Protein AF-A0A1J4JP01-F1 (afdb_monomer)

Sequence (316 aa):
MKDLITPSVDASAVSVSKSSAVVSRAKSNIYLGTYSWTDHIFPLVDYLFQTTSNPPIPSFLVVLMSIFVYIQIALTSIWPAQDFWLYLLFSDNTQMISAFKYIMNIFWFLPVTELDIDLTPMFVGLFLVFLFTIASIVFEIGYYQLNHRFAKWSMYIVRFLCHYVTQVMVHPYAAFTGNSLYLLINFSTGQFWGFFIMGCIMTLGNILIFAATSLFCANSTIFDINLTSTFNPKPLILTLTINAACIIANYIFKMFPLWTILVLQVLHAVFCCFSFIKILLFIDFHTVFGNAIYIYISFFLISSNGCYFDYYLLRR

Mean predicted aligned error: 8.05 Å

Secondary structure (DSSP, 8-state):
----------HHHHHHHHHHHHHHHHHHHHHTT-SSHHHHHHHHHHHHHHHHHTTBSPHHHHHHHHHHHHHHHHHHTT-TTSHHHHHHHTSS-HHHHHHHHHHHHHHS-----TT----HHHHHHHHHHHHHHHHHHHHHHHHHHHHSS--HHHHHHHHIIIIIIHHHHHHHHHHHHHHHHHHHHHH--HHHHHHHHHHHHHHHHHHHHHHHHHHHHHTSSS---STT-BS--HHHHHHHHHHHHHHHHHHHHTTS-THHHHHHHHHHHHHHHHHHHHHHHH--BSSHHHHHHHHHHHHHHHHHHHHHHHHHHHT-

Nearest PDB structures (foldseek):
  3zx6-assembly1_B  TM=1.714E-01  e=9.914E+00  Archaeoglobus fulgidus DSM 4304

Organism: NCBI:txid1144522

Structure (mmCIF, N/CA/C/O backbone):
data_AF-A0A1J4JP01-F1
#
_entry.id   AF-A0A1J4JP01-F1
#
loop_
_atom_site.group_PDB
_atom_site.id
_atom_site.type_symbol
_atom_site.label_atom_id
_atom_site.label_alt_id
_atom_site.label_comp_id
_atom_site.label_asym_id
_atom_site.label_entity_id
_atom_site.label_seq_id
_atom_site.pdbx_PDB_ins_code
_atom_site.Cartn_x
_atom_site.Cartn_y
_atom_site.Cartn_z
_atom_site.occupancy
_atom_site.B_iso_or_equiv
_atom_site.auth_seq_id
_atom_site.auth_comp_id
_atom_site.auth_asym_id
_atom_site.auth_atom_id
_atom_site.pdbx_PDB_model_num
ATOM 1 N N . MET A 1 1 ? 20.409 -53.599 60.917 1.00 43.09 1 MET A N 1
ATOM 2 C CA . MET A 1 1 ? 20.105 -53.042 59.585 1.00 43.09 1 MET A CA 1
ATOM 3 C C . MET A 1 1 ? 18.634 -52.683 59.571 1.00 43.09 1 MET A C 1
ATOM 5 O O . MET A 1 1 ? 17.807 -53.577 59.659 1.00 43.09 1 MET A O 1
ATOM 9 N N . LYS A 1 2 ? 18.323 -51.387 59.649 1.00 42.53 2 LYS A N 1
ATOM 10 C CA . LYS A 1 2 ? 16.964 -50.855 59.504 1.00 42.53 2 LYS A CA 1
ATOM 11 C C . LYS A 1 2 ? 16.849 -50.431 58.048 1.00 42.53 2 LYS A C 1
ATOM 13 O O . LYS A 1 2 ? 17.440 -49.418 57.682 1.00 42.53 2 LYS A O 1
ATOM 18 N N . ASP A 1 3 ? 16.152 -51.222 57.249 1.00 42.28 3 ASP A N 1
ATOM 19 C CA . ASP A 1 3 ? 15.887 -50.869 55.863 1.00 42.28 3 ASP A CA 1
ATOM 20 C C . ASP A 1 3 ? 14.848 -49.749 55.831 1.00 42.28 3 ASP A C 1
ATOM 22 O O . ASP A 1 3 ? 13.723 -49.869 56.323 1.00 42.28 3 ASP A O 1
ATOM 26 N N . LEU A 1 4 ? 15.302 -48.607 55.324 1.00 47.28 4 LEU A N 1
ATOM 27 C CA . LEU A 1 4 ? 14.527 -47.400 55.119 1.00 47.28 4 LEU A CA 1
ATOM 28 C C . LEU A 1 4 ? 13.618 -47.648 53.907 1.00 47.28 4 LEU A C 1
ATOM 30 O O . LEU A 1 4 ? 14.055 -47.548 52.763 1.00 47.28 4 LEU A O 1
ATOM 34 N N . ILE A 1 5 ? 12.362 -48.016 54.153 1.00 51.09 5 ILE A N 1
ATOM 35 C CA . ILE A 1 5 ? 11.341 -48.112 53.106 1.00 51.09 5 ILE A CA 1
ATOM 36 C C . ILE A 1 5 ? 11.010 -46.681 52.675 1.00 51.09 5 ILE A C 1
ATOM 38 O O . ILE A 1 5 ? 10.273 -45.968 53.356 1.00 51.09 5 ILE A O 1
ATOM 42 N N . THR A 1 6 ? 11.593 -46.233 51.566 1.00 55.69 6 THR A N 1
ATOM 43 C CA . THR A 1 6 ? 11.142 -45.019 50.890 1.00 55.69 6 THR A CA 1
ATOM 44 C C . THR A 1 6 ? 9.826 -45.334 50.176 1.00 55.69 6 THR A C 1
ATOM 46 O O . THR A 1 6 ? 9.759 -46.302 49.416 1.00 55.69 6 THR A O 1
ATOM 49 N N . PRO A 1 7 ? 8.748 -44.566 50.412 1.00 53.22 7 PRO A N 1
ATOM 50 C CA . PRO A 1 7 ? 7.511 -44.757 49.674 1.00 53.22 7 PRO A CA 1
ATOM 51 C C . PRO A 1 7 ? 7.775 -44.457 48.197 1.00 53.22 7 PRO A C 1
ATOM 53 O O . PRO A 1 7 ? 8.262 -43.378 47.848 1.00 53.22 7 PRO A O 1
ATOM 56 N N . SER A 1 8 ? 7.474 -45.425 47.331 1.00 55.69 8 SER A N 1
ATOM 57 C CA . SER A 1 8 ? 7.492 -45.245 45.885 1.00 55.69 8 SER A CA 1
ATOM 58 C C . SER A 1 8 ? 6.435 -44.207 45.523 1.00 55.69 8 SER A C 1
ATOM 60 O O . SER A 1 8 ? 5.240 -44.492 45.516 1.00 55.69 8 SER A O 1
ATOM 62 N N . VAL A 1 9 ? 6.876 -42.975 45.279 1.00 55.50 9 VAL A N 1
ATOM 63 C CA . VAL A 1 9 ? 6.015 -41.916 44.761 1.00 55.50 9 VAL A CA 1
ATOM 64 C C . VAL A 1 9 ? 5.580 -42.336 43.363 1.00 55.50 9 VAL A C 1
ATOM 66 O O . VAL A 1 9 ? 6.393 -42.376 42.439 1.00 55.50 9 VAL A O 1
ATOM 69 N N . ASP A 1 10 ? 4.299 -42.666 43.225 1.00 52.84 10 ASP A N 1
ATOM 70 C CA . ASP A 1 10 ? 3.676 -43.005 41.954 1.00 52.84 10 ASP A CA 1
ATOM 71 C C . ASP A 1 10 ? 3.906 -41.877 40.939 1.00 52.84 10 ASP A C 1
ATOM 73 O O . ASP A 1 10 ? 3.351 -40.777 41.037 1.00 52.84 10 ASP A O 1
ATOM 77 N N . ALA A 1 11 ? 4.729 -42.153 39.926 1.00 53.50 11 ALA A N 1
ATOM 78 C CA . ALA A 1 11 ? 5.026 -41.220 38.841 1.00 53.50 11 ALA A CA 1
ATOM 79 C C . ALA A 1 11 ? 3.752 -40.757 38.097 1.00 53.50 11 ALA A C 1
ATOM 81 O O . ALA A 1 11 ? 3.719 -39.668 37.518 1.00 53.50 11 ALA A O 1
ATOM 82 N N . SER A 1 12 ? 2.674 -41.546 38.165 1.00 53.75 12 SER A N 1
ATOM 83 C CA . SER A 1 12 ? 1.351 -41.224 37.629 1.00 53.75 12 SER A CA 1
ATOM 84 C C . SER A 1 12 ? 0.666 -40.079 38.390 1.00 53.75 12 SER A C 1
ATOM 86 O O . SER A 1 12 ? 0.156 -39.162 37.742 1.00 53.75 12 SER A O 1
ATOM 88 N N . ALA A 1 13 ? 0.740 -40.037 39.726 1.00 51.31 13 ALA A N 1
ATOM 89 C CA . ALA A 1 13 ? 0.170 -38.958 40.545 1.00 51.31 13 ALA A CA 1
ATOM 90 C C . ALA A 1 13 ? 0.874 -37.606 40.307 1.00 51.31 13 ALA A C 1
ATOM 92 O O . ALA A 1 13 ? 0.239 -36.548 40.300 1.00 51.31 13 ALA A O 1
ATOM 93 N N . VAL A 1 14 ? 2.180 -37.636 40.019 1.00 50.50 14 VAL A N 1
ATOM 94 C CA . VAL A 1 14 ? 2.969 -36.445 39.653 1.00 50.50 14 VAL A CA 1
ATOM 95 C C . VAL A 1 14 ? 2.656 -35.957 38.227 1.00 50.50 14 VAL A C 1
ATOM 97 O O . VAL A 1 14 ? 2.747 -34.761 37.950 1.00 50.50 14 VAL A O 1
ATOM 100 N N . SER A 1 15 ? 2.245 -36.842 37.312 1.00 47.78 15 SER A N 1
ATOM 101 C CA . SER A 1 15 ? 1.845 -36.451 35.949 1.00 47.78 15 SER A CA 1
ATOM 102 C C . SER A 1 15 ? 0.460 -35.786 35.899 1.00 47.78 15 SER A C 1
ATOM 104 O O . SER A 1 15 ? 0.267 -34.808 35.174 1.00 47.78 15 SER A O 1
ATOM 106 N N . VAL A 1 16 ? -0.480 -36.250 36.732 1.00 51.69 16 VAL A N 1
ATOM 107 C CA . VAL A 1 16 ? -1.853 -35.721 36.815 1.00 51.69 16 VAL A CA 1
ATOM 108 C C . VAL A 1 16 ? -1.887 -34.349 37.501 1.00 51.69 16 VAL A C 1
ATOM 110 O O . VAL A 1 16 ? -2.660 -33.475 37.103 1.00 51.69 16 VAL A O 1
ATOM 113 N N . SER A 1 17 ? -1.012 -34.095 38.481 1.00 51.00 17 SER A N 1
ATOM 114 C CA . SER A 1 17 ? -0.900 -32.769 39.112 1.00 51.00 17 SER A CA 1
ATOM 115 C C . SER A 1 17 ? -0.294 -31.721 38.170 1.00 51.00 17 SER A C 1
ATOM 117 O O . SER A 1 17 ? -0.734 -30.572 38.152 1.00 51.00 17 SER A O 1
ATOM 119 N N . LYS A 1 18 ? 0.652 -32.116 37.307 1.00 53.50 18 LYS A N 1
ATOM 120 C CA . LYS A 1 18 ? 1.189 -31.240 36.255 1.00 53.50 18 LYS A CA 1
ATOM 121 C C . LYS A 1 18 ? 0.156 -30.939 35.169 1.00 53.50 18 LYS A C 1
ATOM 123 O O . LYS A 1 18 ? 0.060 -29.787 34.757 1.00 53.50 18 LYS A O 1
ATOM 128 N N . SER A 1 19 ? -0.644 -31.915 34.728 1.00 58.53 19 SER A N 1
ATOM 129 C CA . SER A 1 19 ? -1.671 -31.675 33.700 1.00 58.53 19 SER A CA 1
ATOM 130 C C . SER A 1 19 ? -2.793 -30.758 34.200 1.00 58.53 19 SER A C 1
ATOM 132 O O . SER A 1 19 ? -3.177 -29.818 33.509 1.00 58.53 19 SER A O 1
ATOM 134 N N . SER A 1 20 ? -3.270 -30.966 35.428 1.00 57.25 20 SER A N 1
ATOM 135 C CA . SER A 1 20 ? -4.308 -30.138 36.054 1.00 57.25 20 SER A CA 1
ATOM 136 C C . SER A 1 20 ? -3.815 -28.726 36.385 1.00 57.25 20 SER A C 1
ATOM 138 O O . SER A 1 20 ? -4.546 -27.761 36.156 1.00 57.25 20 SER A O 1
ATOM 140 N N . ALA A 1 21 ? -2.560 -28.569 36.819 1.00 61.06 21 ALA A N 1
ATOM 141 C CA . ALA A 1 21 ? -1.933 -27.259 36.984 1.00 61.06 21 ALA A CA 1
ATOM 142 C C . ALA A 1 21 ? -1.744 -26.526 35.643 1.00 61.06 21 ALA A C 1
ATOM 144 O O . ALA A 1 21 ? -1.984 -25.324 35.572 1.00 61.06 21 ALA A O 1
ATOM 145 N N . VAL A 1 22 ? -1.374 -27.229 34.566 1.00 66.12 22 VAL A N 1
ATOM 146 C CA . VAL A 1 22 ? -1.257 -26.648 33.215 1.00 66.12 22 VAL A CA 1
ATOM 147 C C . VAL A 1 22 ? -2.623 -26.235 32.664 1.00 66.12 22 VAL A C 1
ATOM 149 O O . VAL A 1 22 ? -2.744 -25.139 32.127 1.00 66.12 22 VAL A O 1
ATOM 152 N N . VAL A 1 23 ? -3.670 -27.044 32.853 1.00 70.06 23 VAL A N 1
ATOM 153 C CA . VAL A 1 23 ? -5.045 -26.691 32.455 1.00 70.06 23 VAL A CA 1
ATOM 154 C C . VAL A 1 23 ? -5.582 -25.525 33.290 1.00 70.06 23 VAL A C 1
ATOM 156 O O . VAL A 1 23 ? -6.221 -24.630 32.743 1.00 70.06 23 VAL A O 1
ATOM 159 N N . SER A 1 24 ? -5.293 -25.493 34.593 1.00 73.38 24 SER A N 1
ATOM 160 C CA . SER A 1 24 ? -5.646 -24.373 35.475 1.00 73.38 24 SER A CA 1
ATOM 161 C C . SER A 1 24 ? -4.939 -23.081 35.056 1.00 73.38 24 SER A C 1
ATOM 163 O O . SER A 1 24 ? -5.580 -22.040 34.958 1.00 73.38 24 SER A O 1
ATOM 165 N N . ARG A 1 25 ? -3.650 -23.160 34.699 1.00 68.81 25 ARG A N 1
ATOM 166 C CA . ARG A 1 25 ? -2.856 -22.021 34.220 1.00 68.81 25 ARG A CA 1
ATOM 167 C C . ARG A 1 25 ? -3.284 -21.541 32.833 1.00 68.81 25 ARG A C 1
ATOM 169 O O . ARG A 1 25 ? -3.343 -20.345 32.585 1.00 68.81 25 ARG A O 1
ATOM 176 N N . ALA A 1 26 ? -3.626 -22.459 31.930 1.00 70.75 26 ALA A N 1
ATOM 177 C CA . ALA A 1 26 ? -4.183 -22.113 30.625 1.00 70.75 26 ALA A CA 1
ATOM 178 C C . ALA A 1 26 ? -5.537 -21.409 30.784 1.00 70.75 26 ALA A C 1
ATOM 180 O O . ALA A 1 26 ? -5.755 -20.362 30.185 1.00 70.75 26 ALA A O 1
ATOM 181 N N . LYS A 1 27 ? -6.412 -21.924 31.658 1.00 72.50 27 LYS A N 1
ATOM 182 C CA . LYS A 1 27 ? -7.675 -21.264 32.002 1.00 72.50 27 LYS A CA 1
ATOM 183 C C . LYS A 1 27 ? -7.441 -19.898 32.641 1.00 72.50 27 LYS A C 1
ATOM 185 O O . LYS A 1 27 ? -8.063 -18.940 32.205 1.00 72.50 27 LYS A O 1
ATOM 190 N N . SER A 1 28 ? -6.533 -19.773 33.613 1.00 76.25 28 SER A N 1
ATOM 191 C CA . SER A 1 28 ? -6.230 -18.481 34.240 1.00 76.25 28 SER A CA 1
ATOM 192 C C . SER A 1 28 ? -5.682 -17.474 33.235 1.00 76.25 28 SER A C 1
ATOM 194 O O . SER A 1 28 ? -6.074 -16.319 33.280 1.00 76.25 28 SER A O 1
ATOM 196 N N . ASN A 1 29 ? -4.834 -17.900 32.297 1.00 73.44 29 ASN A N 1
ATOM 197 C CA . ASN A 1 29 ? -4.313 -17.023 31.250 1.00 73.44 29 ASN A CA 1
ATOM 198 C C . ASN A 1 29 ? -5.402 -16.600 30.256 1.00 73.44 29 ASN A C 1
ATOM 200 O O . ASN A 1 29 ? -5.395 -15.464 29.803 1.00 73.44 29 ASN A O 1
ATOM 204 N N . ILE A 1 30 ? -6.375 -17.466 29.957 1.00 71.19 30 ILE A N 1
ATOM 205 C CA . ILE A 1 30 ? -7.555 -17.089 29.163 1.00 71.19 30 ILE A CA 1
ATOM 206 C C . ILE A 1 30 ? -8.410 -16.070 29.931 1.00 71.19 30 ILE A C 1
ATOM 208 O O . ILE A 1 30 ? -8.782 -15.045 29.370 1.00 71.19 30 ILE A O 1
ATOM 212 N N . TYR A 1 31 ? -8.675 -16.300 31.223 1.00 68.69 31 TYR A N 1
ATOM 213 C CA . TYR A 1 31 ? -9.439 -15.363 32.059 1.00 68.69 31 TYR A CA 1
ATOM 214 C C . TYR A 1 31 ? -8.736 -14.013 32.245 1.00 68.69 31 TYR A C 1
ATOM 216 O O . TYR A 1 31 ? -9.404 -12.992 32.369 1.00 68.69 31 TYR A O 1
ATOM 224 N N . LEU A 1 32 ? -7.403 -14.005 32.264 1.00 71.69 32 LEU A N 1
ATOM 225 C CA . LEU A 1 32 ? -6.584 -12.800 32.397 1.00 71.69 32 LEU A CA 1
ATOM 226 C C . LEU A 1 32 ? -6.278 -12.124 31.051 1.00 71.69 32 LEU A C 1
ATOM 228 O O . LEU A 1 32 ? -5.651 -11.069 31.057 1.00 71.69 32 LEU A O 1
ATOM 232 N N . GLY A 1 33 ? -6.680 -12.714 29.917 1.00 64.00 33 GLY A N 1
ATOM 233 C CA . GLY A 1 33 ? -6.340 -12.196 28.589 1.00 64.00 33 GLY A CA 1
ATOM 234 C C . GLY A 1 33 ? -4.828 -12.155 28.342 1.00 64.00 33 GLY A C 1
ATOM 235 O O . GLY A 1 33 ? -4.301 -11.165 27.856 1.00 64.00 33 GLY A O 1
ATOM 236 N N . THR A 1 34 ? -4.101 -13.195 28.749 1.00 73.25 34 THR A N 1
ATOM 237 C CA . THR A 1 34 ? -2.646 -13.343 28.557 1.00 73.25 34 THR A CA 1
ATOM 238 C C . THR A 1 34 ? -2.302 -14.609 27.773 1.00 73.25 34 THR A C 1
ATOM 240 O O . THR A 1 34 ? -1.199 -15.149 27.882 1.00 73.25 34 THR A O 1
ATOM 243 N N . TYR A 1 35 ? -3.260 -15.135 27.007 1.00 73.62 35 TYR A N 1
ATOM 244 C CA . TYR A 1 35 ? -3.083 -16.375 26.258 1.00 73.62 35 TYR A CA 1
ATOM 245 C C . TYR A 1 35 ? -2.197 -16.165 25.025 1.00 73.62 35 TYR A C 1
ATOM 247 O O . TYR A 1 35 ? -1.408 -17.040 24.666 1.00 73.62 35 TYR A O 1
ATOM 255 N N . SER A 1 36 ? -2.294 -14.994 24.400 1.00 77.56 36 SER A N 1
ATOM 256 C CA . SER A 1 36 ? -1.574 -14.642 23.183 1.00 77.56 36 SER A CA 1
ATOM 257 C C . SER A 1 36 ? -0.961 -13.243 23.262 1.00 77.56 36 SER A C 1
ATOM 259 O O . SER A 1 36 ? -1.450 -12.363 23.966 1.00 77.56 36 SER A O 1
ATOM 261 N N . TRP A 1 37 ? 0.099 -12.999 22.485 1.00 71.69 37 TRP A N 1
ATOM 262 C CA . TRP A 1 37 ? 0.678 -11.654 22.360 1.00 71.69 37 TRP A CA 1
ATOM 263 C C . TRP A 1 37 ? -0.330 -10.635 21.800 1.00 71.69 37 TRP A C 1
ATOM 265 O O . TRP A 1 37 ? -0.282 -9.457 22.147 1.00 71.69 37 TRP A O 1
ATOM 275 N N . THR A 1 38 ? -1.293 -11.094 20.992 1.00 74.38 38 THR A N 1
ATOM 276 C CA . THR A 1 38 ? -2.393 -10.262 20.490 1.00 74.38 38 THR A CA 1
ATOM 277 C C . THR A 1 38 ? -3.306 -9.754 21.600 1.00 74.38 38 THR A C 1
ATOM 279 O O . THR A 1 38 ? -3.812 -8.642 21.473 1.00 74.38 38 THR A O 1
ATOM 282 N N . ASP A 1 39 ? -3.441 -10.477 22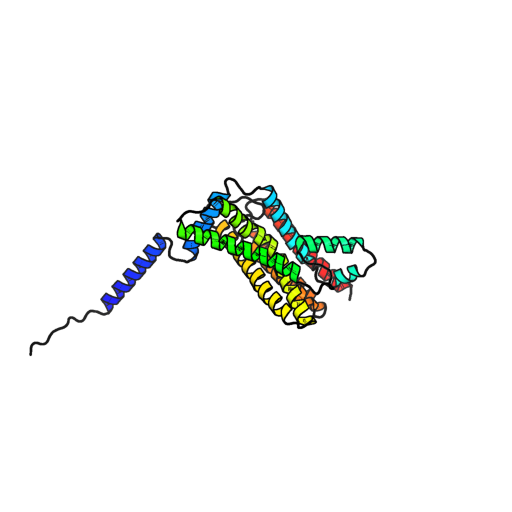.715 1.00 72.44 39 ASP A N 1
ATOM 283 C CA . ASP A 1 39 ? -4.257 -10.034 23.854 1.00 72.44 39 ASP A CA 1
ATOM 284 C C . ASP A 1 39 ? -3.642 -8.820 24.571 1.00 72.44 39 ASP A C 1
ATOM 286 O O . ASP A 1 39 ? -4.351 -8.053 25.215 1.00 72.44 39 ASP A O 1
ATOM 290 N N . HIS A 1 40 ? -2.333 -8.584 24.420 1.00 74.31 40 HIS A N 1
ATOM 291 C CA . HIS A 1 40 ? -1.678 -7.381 24.943 1.00 74.31 40 HIS A CA 1
ATOM 292 C C . HIS A 1 40 ? -1.863 -6.154 24.041 1.00 74.31 40 HIS A C 1
ATOM 294 O O . HIS A 1 40 ? -1.847 -5.025 24.529 1.00 74.31 40 HIS A O 1
ATOM 300 N N . ILE A 1 41 ? -2.038 -6.358 22.733 1.00 78.25 41 ILE A N 1
ATOM 301 C CA . ILE A 1 41 ? -2.197 -5.276 21.745 1.00 78.25 41 ILE A CA 1
ATOM 302 C C . ILE A 1 41 ? -3.661 -4.900 21.575 1.00 78.25 41 ILE A C 1
ATOM 304 O O . ILE A 1 41 ? -3.975 -3.732 21.356 1.00 78.25 41 ILE A O 1
ATOM 308 N N . PHE A 1 42 ? -4.562 -5.873 21.693 1.00 80.75 42 PHE A N 1
ATOM 309 C CA . PHE A 1 42 ? -5.984 -5.654 21.492 1.00 80.75 42 PHE A CA 1
ATOM 310 C C . PHE A 1 42 ? -6.546 -4.532 22.383 1.00 80.75 42 PHE A C 1
ATOM 312 O O . PHE A 1 42 ? -7.176 -3.641 21.824 1.00 80.75 42 PHE A O 1
ATOM 319 N N . PRO A 1 43 ? -6.253 -4.446 23.700 1.00 80.44 43 PRO A N 1
ATOM 320 C CA . PRO A 1 43 ? -6.720 -3.336 24.532 1.00 80.44 43 PRO A CA 1
ATOM 321 C C . PRO A 1 43 ? -6.187 -1.971 24.088 1.00 80.44 43 PRO A C 1
ATOM 323 O O . PRO A 1 43 ? -6.910 -0.982 24.172 1.00 80.44 43 PRO A O 1
ATOM 326 N N . LEU A 1 44 ? -4.941 -1.906 23.598 1.00 81.50 44 LEU A N 1
ATOM 327 C CA . LEU A 1 44 ? -4.360 -0.676 23.053 1.00 81.50 44 LEU A CA 1
ATOM 328 C C . LEU A 1 44 ? -5.140 -0.229 21.817 1.00 81.50 44 LEU A C 1
ATOM 330 O O . LEU A 1 44 ? -5.520 0.935 21.725 1.00 81.50 44 LEU A O 1
ATOM 334 N N . VAL A 1 45 ? -5.371 -1.139 20.869 1.00 83.62 45 VAL A N 1
ATOM 335 C CA . VAL A 1 45 ? -6.059 -0.802 19.620 1.00 83.62 45 VAL A CA 1
ATOM 336 C C . VAL A 1 45 ? -7.540 -0.536 19.863 1.00 83.62 45 VAL A C 1
ATOM 338 O O . VAL A 1 45 ? -8.082 0.416 19.313 1.00 83.62 45 VAL A O 1
ATOM 341 N N . ASP A 1 46 ? -8.191 -1.302 20.730 1.00 85.25 46 ASP A N 1
ATOM 342 C CA . ASP A 1 46 ? -9.578 -1.052 21.096 1.00 85.25 46 ASP A CA 1
ATOM 343 C C . ASP A 1 46 ? -9.709 0.339 21.728 1.00 85.25 46 ASP A C 1
ATOM 345 O O . ASP A 1 46 ? -10.436 1.180 21.201 1.00 85.25 46 ASP A O 1
ATOM 349 N N . TYR A 1 47 ? -8.898 0.654 22.749 1.00 87.12 47 TYR A N 1
ATOM 350 C CA . TYR A 1 47 ? -8.867 1.978 23.383 1.00 87.12 47 TYR A CA 1
ATOM 351 C C . TYR A 1 47 ? -8.509 3.111 22.407 1.00 87.12 47 TYR A C 1
ATOM 353 O O . TYR A 1 47 ? -9.077 4.208 22.504 1.00 87.12 47 TYR A O 1
ATOM 361 N N . LEU A 1 48 ? -7.615 2.853 21.442 1.00 87.12 48 LEU A N 1
ATOM 362 C CA . LEU A 1 48 ? -7.301 3.769 20.346 1.00 87.12 48 LEU A CA 1
ATOM 363 C C . LEU A 1 48 ? -8.586 4.141 19.602 1.00 87.12 48 LEU A C 1
ATOM 365 O O . LEU A 1 48 ? -8.890 5.329 19.491 1.00 87.12 48 LEU A O 1
ATOM 369 N N . PHE A 1 49 ? -9.370 3.155 19.155 1.00 85.06 49 PHE A N 1
ATOM 370 C CA . PHE A 1 49 ? -10.632 3.388 18.451 1.00 85.06 49 PHE A CA 1
ATOM 371 C C . PHE A 1 49 ? -11.704 4.012 19.350 1.00 85.06 49 PHE A C 1
ATOM 373 O O . PHE A 1 49 ? -12.391 4.925 18.890 1.00 85.06 49 PHE A O 1
ATOM 380 N N . GLN A 1 50 ? -11.810 3.638 20.631 1.00 86.69 50 GLN A N 1
ATOM 381 C CA . GLN A 1 50 ? -12.778 4.268 21.542 1.00 86.69 50 GLN A CA 1
ATOM 382 C C . GLN A 1 50 ? -12.510 5.764 21.721 1.00 86.69 50 GLN A C 1
ATOM 384 O O . GLN A 1 50 ? -13.418 6.588 21.613 1.00 86.69 50 GLN A O 1
ATOM 389 N N . THR A 1 51 ? -11.247 6.129 21.938 1.00 85.94 51 THR A N 1
ATOM 390 C CA . THR A 1 51 ? -10.855 7.507 22.265 1.00 85.94 51 THR A CA 1
ATOM 391 C C . THR A 1 51 ? -10.950 8.445 21.070 1.00 85.94 51 THR A C 1
ATOM 393 O O . THR A 1 51 ? -11.232 9.630 21.229 1.00 85.94 51 THR A O 1
ATOM 396 N N . THR A 1 52 ? -10.689 7.928 19.874 1.00 83.62 52 THR A N 1
ATOM 397 C CA . THR A 1 52 ? -10.577 8.735 18.651 1.00 83.62 52 THR A CA 1
ATOM 398 C C . THR A 1 52 ? -11.835 8.700 17.788 1.00 83.62 52 THR A C 1
ATOM 400 O O . THR A 1 52 ? -11.867 9.330 16.736 1.00 83.62 52 THR A O 1
ATOM 403 N N . SER A 1 53 ? -12.863 7.947 18.193 1.00 81.56 53 SER A N 1
ATOM 404 C CA . SER A 1 53 ? -14.170 7.981 17.526 1.00 81.56 53 SER A CA 1
ATOM 405 C C . SER A 1 53 ? -15.033 9.147 18.010 1.00 81.56 53 SER A C 1
ATOM 407 O O . SER A 1 53 ? -15.916 9.576 17.278 1.00 81.56 53 SER A O 1
ATOM 409 N N . ASN A 1 54 ? -14.755 9.700 19.199 1.00 74.62 54 ASN A N 1
ATOM 410 C CA . ASN A 1 54 ? -15.457 10.854 19.764 1.00 74.62 54 ASN A CA 1
ATOM 411 C C . ASN A 1 54 ? -14.486 11.799 20.516 1.00 74.62 54 ASN A C 1
ATOM 413 O O . ASN A 1 54 ? -14.173 11.534 21.680 1.00 74.62 54 ASN A O 1
ATOM 417 N N . PRO A 1 55 ? -14.056 12.929 19.916 1.00 70.81 55 PRO A N 1
ATOM 418 C CA . PRO A 1 55 ? -14.382 13.394 18.565 1.00 70.81 55 PRO A CA 1
ATOM 419 C C . PRO A 1 55 ? -13.736 12.534 17.467 1.00 70.81 55 PRO A C 1
ATOM 421 O O . PRO A 1 55 ? -12.615 12.067 17.650 1.00 70.81 55 PRO A O 1
ATOM 424 N N . PRO A 1 56 ? -14.405 12.340 16.319 1.00 79.81 56 PRO A N 1
ATOM 425 C CA . PRO A 1 56 ? -13.811 11.640 15.192 1.00 79.81 56 PRO A CA 1
ATOM 426 C C . PRO A 1 56 ? -12.697 12.476 14.549 1.00 79.81 56 PRO A C 1
ATOM 428 O O . PRO A 1 56 ? -12.705 13.710 14.592 1.00 79.81 56 PRO A O 1
ATOM 431 N N . ILE A 1 57 ? -11.761 11.797 13.883 1.00 86.38 57 ILE A N 1
ATOM 432 C CA . ILE A 1 57 ? -10.857 12.441 12.919 1.00 86.38 57 ILE A CA 1
ATOM 433 C C . ILE A 1 57 ? -11.722 13.201 11.892 1.00 86.38 57 ILE A C 1
ATOM 435 O O . ILE A 1 57 ? -12.744 12.657 11.464 1.00 86.38 57 ILE A O 1
ATOM 439 N N . PRO A 1 58 ? -11.356 14.434 11.482 1.00 90.50 58 PRO A N 1
ATOM 440 C CA . PRO A 1 58 ? -12.181 15.235 10.581 1.00 90.50 58 PRO A CA 1
ATOM 441 C C . PRO A 1 58 ? -12.611 14.452 9.335 1.00 90.50 58 PRO A C 1
ATOM 443 O O . PRO A 1 58 ? -11.772 14.025 8.541 1.00 90.50 58 PRO A O 1
ATOM 446 N N . SER A 1 59 ? -13.923 14.276 9.147 1.00 87.94 59 SER A N 1
ATOM 447 C CA . SER A 1 59 ? -14.479 13.359 8.139 1.00 87.94 59 SER A CA 1
ATOM 448 C C . SER A 1 59 ? -14.041 13.694 6.712 1.00 87.94 59 SER A C 1
ATOM 450 O O . SER A 1 59 ? -13.810 12.792 5.913 1.00 87.94 59 SER A O 1
ATOM 452 N N . PHE A 1 60 ? -13.854 14.982 6.401 1.00 91.69 60 PHE A N 1
ATOM 453 C CA . PHE A 1 60 ? -13.309 15.425 5.114 1.00 91.69 60 PHE A CA 1
ATOM 454 C C . PHE A 1 60 ? -11.928 14.815 4.820 1.00 91.69 60 PHE A C 1
ATOM 456 O O . PHE A 1 60 ? -11.703 14.346 3.707 1.00 91.69 60 PHE A O 1
ATOM 463 N N . LEU A 1 61 ? -11.024 14.768 5.807 1.00 91.81 61 LEU A N 1
ATOM 464 C CA . LEU A 1 61 ? -9.690 14.186 5.625 1.00 91.81 61 LEU A CA 1
ATOM 465 C C . LEU A 1 61 ? -9.779 12.681 5.366 1.00 91.81 61 LEU A C 1
ATOM 467 O O . LEU A 1 61 ? -9.089 12.166 4.493 1.00 91.81 61 LEU A O 1
ATOM 471 N N . VAL A 1 62 ? -10.663 11.986 6.085 1.00 91.56 62 VAL A N 1
ATOM 472 C CA . VAL A 1 62 ? -10.890 10.544 5.911 1.00 91.56 62 VAL A CA 1
ATOM 473 C C . VAL A 1 62 ? -11.414 10.231 4.507 1.00 91.56 62 VAL A C 1
ATOM 475 O O . VAL A 1 62 ? -10.905 9.330 3.838 1.00 91.56 62 VAL A O 1
ATOM 478 N N . VAL A 1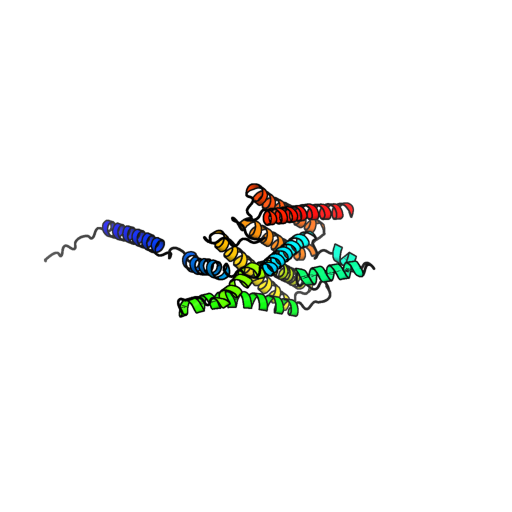 63 ? -12.393 11.003 4.027 1.00 91.75 63 VAL A N 1
ATOM 479 C CA . VAL A 1 63 ? -12.940 10.863 2.669 1.00 91.75 63 VAL A CA 1
ATOM 480 C C . VAL A 1 63 ? -11.871 11.154 1.618 1.00 91.75 63 VAL A C 1
ATOM 482 O O . VAL A 1 63 ? -11.723 10.376 0.678 1.00 91.75 63 VAL A O 1
ATOM 485 N N . LEU A 1 64 ? -11.091 12.225 1.793 1.00 94.38 64 LEU A N 1
ATOM 486 C CA . LEU A 1 64 ? -10.010 12.588 0.877 1.00 94.38 64 LEU A CA 1
ATOM 487 C C . LEU A 1 64 ? -8.972 11.463 0.756 1.00 94.38 64 LEU A C 1
ATOM 489 O O . LEU A 1 64 ? -8.625 11.078 -0.357 1.00 94.38 64 LEU A O 1
ATOM 493 N N . MET A 1 65 ? -8.524 10.900 1.882 1.00 95.06 65 MET A N 1
ATOM 494 C CA . MET A 1 65 ? -7.560 9.792 1.899 1.00 95.06 65 MET A CA 1
ATOM 495 C C . MET A 1 65 ? -8.135 8.524 1.263 1.00 95.06 65 MET A C 1
ATOM 497 O O . MET A 1 65 ? -7.450 7.853 0.496 1.00 95.06 65 MET A O 1
ATOM 501 N N . SER A 1 66 ? -9.413 8.230 1.513 1.00 92.94 66 SER A N 1
ATOM 502 C CA . SER A 1 66 ? -10.101 7.089 0.899 1.00 92.94 66 SER A CA 1
ATOM 503 C C . SER A 1 66 ? -10.138 7.221 -0.625 1.00 92.94 66 SER A C 1
ATOM 505 O O . SER A 1 66 ? -9.730 6.308 -1.340 1.00 92.94 66 SER A O 1
ATOM 507 N N . ILE A 1 67 ? -10.570 8.383 -1.132 1.00 93.81 67 ILE A N 1
ATOM 508 C CA . ILE A 1 67 ? -10.592 8.687 -2.570 1.00 93.81 67 ILE A CA 1
ATOM 509 C C . ILE A 1 67 ? -9.181 8.597 -3.154 1.00 93.81 67 ILE A C 1
ATOM 511 O O . ILE A 1 67 ? -9.000 8.025 -4.226 1.00 93.81 67 ILE A O 1
ATOM 515 N N . PHE A 1 68 ? -8.178 9.114 -2.446 1.00 96.00 68 PHE A N 1
ATOM 516 C CA . PHE A 1 68 ? -6.790 9.061 -2.886 1.00 96.00 68 PHE A CA 1
ATOM 517 C C . PHE A 1 68 ? -6.308 7.620 -3.094 1.00 96.00 68 PHE A C 1
ATOM 519 O O . PHE A 1 68 ? -5.793 7.299 -4.163 1.00 96.00 68 PHE A O 1
ATOM 526 N N . VAL A 1 69 ? -6.542 6.732 -2.121 1.00 95.50 69 VAL A N 1
ATOM 527 C CA . VAL A 1 69 ? -6.186 5.307 -2.233 1.00 95.50 69 VAL A CA 1
ATOM 528 C C . VAL A 1 69 ? -6.924 4.641 -3.388 1.00 95.50 69 VAL A C 1
ATOM 530 O O . VAL A 1 69 ? -6.345 3.874 -4.153 1.00 95.50 69 VAL A O 1
ATOM 533 N N . TYR A 1 70 ? -8.207 4.939 -3.543 1.00 94.56 70 TYR A N 1
ATOM 534 C CA . TYR A 1 70 ? -9.015 4.405 -4.628 1.00 94.56 70 TYR A CA 1
ATOM 535 C C . TYR A 1 70 ? -8.505 4.820 -6.013 1.00 94.56 70 TYR A C 1
ATOM 537 O O . TYR A 1 70 ? -8.459 3.988 -6.922 1.00 94.56 70 TYR A O 1
ATOM 545 N N . ILE A 1 71 ? -8.049 6.066 -6.161 1.00 94.81 71 ILE A N 1
ATOM 546 C CA . ILE A 1 71 ? -7.390 6.526 -7.385 1.00 94.81 71 ILE A CA 1
ATOM 547 C C . ILE A 1 71 ? -6.049 5.809 -7.574 1.00 94.81 71 ILE A C 1
ATOM 549 O O . ILE A 1 71 ? -5.787 5.331 -8.673 1.00 94.81 71 ILE A O 1
ATOM 553 N N . GLN A 1 72 ? -5.222 5.659 -6.532 1.00 95.56 72 GLN A N 1
ATOM 554 C CA . GLN A 1 72 ? -3.958 4.910 -6.629 1.00 95.56 72 GLN A C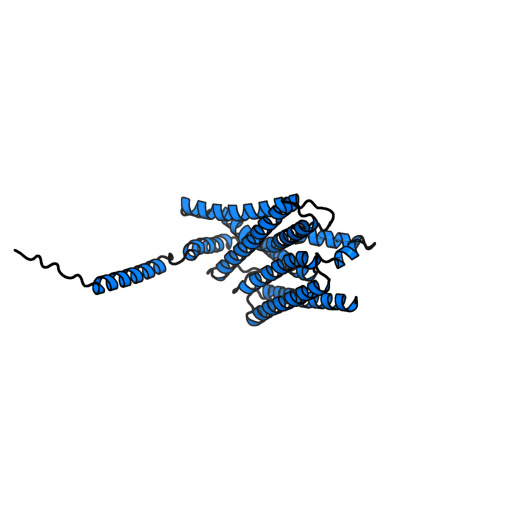A 1
ATOM 555 C C . GLN A 1 72 ? -4.170 3.476 -7.126 1.00 95.56 72 GLN A C 1
ATOM 557 O O . GLN A 1 72 ? -3.455 3.030 -8.023 1.00 95.56 72 GLN A O 1
ATOM 562 N N . ILE A 1 73 ? -5.178 2.788 -6.580 1.00 95.06 73 ILE A N 1
ATOM 563 C CA . ILE A 1 73 ? -5.571 1.445 -7.009 1.00 95.06 73 ILE A CA 1
ATOM 564 C C . ILE A 1 73 ? -5.945 1.470 -8.495 1.00 95.06 73 ILE A C 1
ATOM 566 O O . ILE A 1 73 ? -5.374 0.716 -9.278 1.00 95.06 73 ILE A O 1
ATOM 570 N N . ALA A 1 74 ? -6.840 2.373 -8.909 1.00 93.75 74 ALA A N 1
ATOM 571 C CA . ALA A 1 74 ? -7.252 2.493 -10.307 1.00 93.75 74 ALA A CA 1
ATOM 572 C C . ALA A 1 74 ? -6.059 2.738 -11.253 1.00 93.75 74 ALA A C 1
ATOM 574 O O . ALA A 1 74 ? -5.958 2.088 -12.296 1.00 93.75 74 ALA A O 1
ATOM 575 N N . LEU A 1 75 ? -5.117 3.605 -10.869 1.00 92.69 75 LEU A N 1
ATOM 576 C CA . LEU A 1 75 ? -3.915 3.916 -11.651 1.00 92.69 75 LEU A CA 1
ATOM 577 C C . LEU A 1 75 ? -2.989 2.707 -11.849 1.00 92.69 75 LEU A C 1
ATOM 579 O O . LEU A 1 75 ? -2.317 2.626 -12.875 1.00 92.69 75 LEU A O 1
ATOM 583 N N . THR A 1 76 ? -2.975 1.733 -10.937 1.00 93.62 76 THR A N 1
ATOM 584 C CA . THR A 1 76 ? -2.167 0.509 -11.101 1.00 93.62 76 THR A CA 1
ATOM 585 C C . THR A 1 76 ? -2.552 -0.272 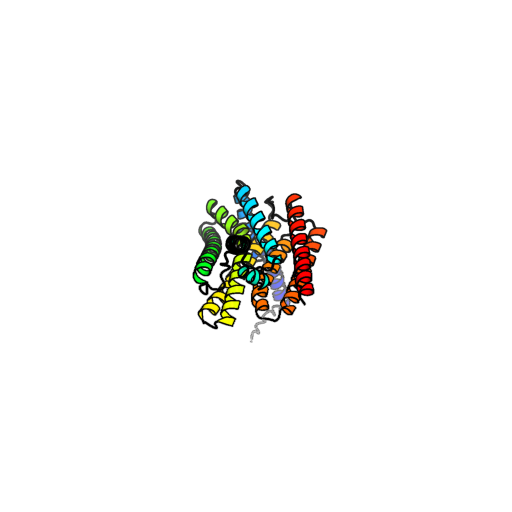-12.353 1.00 93.62 76 THR A C 1
ATOM 587 O O . THR A 1 76 ? -1.684 -0.793 -13.050 1.00 93.62 76 THR A O 1
ATOM 590 N N . SER A 1 77 ? -3.836 -0.274 -12.714 1.00 91.50 77 SER A N 1
ATOM 591 C CA . SER A 1 77 ? -4.325 -0.946 -13.925 1.00 91.50 77 SER A CA 1
ATOM 592 C C . SER A 1 77 ? -3.988 -0.237 -15.242 1.00 91.50 77 SER A C 1
ATOM 594 O O . SER A 1 77 ? -4.227 -0.780 -16.317 1.00 91.50 77 SER A O 1
ATOM 596 N N . ILE A 1 78 ? -3.419 0.968 -15.163 1.00 88.94 78 ILE A N 1
ATOM 597 C CA . ILE A 1 78 ? -2.942 1.750 -16.310 1.00 88.94 78 ILE A CA 1
ATOM 598 C C . ILE A 1 78 ? -1.484 1.379 -16.651 1.00 88.94 78 ILE A C 1
ATOM 600 O O . ILE A 1 78 ? -0.973 1.744 -17.707 1.00 88.94 78 ILE A O 1
ATOM 604 N N . TRP A 1 79 ? -0.817 0.599 -15.790 1.00 89.94 79 TRP A N 1
ATOM 605 C CA . TRP A 1 79 ? 0.555 0.115 -15.978 1.00 89.94 79 TRP A CA 1
ATOM 606 C C . TRP A 1 79 ? 1.563 1.240 -16.258 1.00 89.94 79 TRP A C 1
ATOM 608 O O . TRP A 1 79 ? 2.283 1.198 -17.256 1.00 89.94 79 TRP A O 1
ATOM 618 N N . PRO A 1 80 ? 1.668 2.251 -15.381 1.00 85.44 80 PRO A N 1
ATOM 619 C CA . PRO A 1 80 ? 2.349 3.502 -15.706 1.00 85.44 80 PRO A CA 1
ATOM 620 C C . PRO A 1 80 ? 3.864 3.388 -15.929 1.00 85.44 80 PRO A C 1
ATOM 622 O O . PRO A 1 80 ? 4.450 4.273 -16.541 1.00 85.44 80 PRO A O 1
ATOM 625 N N . ALA A 1 81 ? 4.507 2.312 -15.464 1.00 84.31 81 ALA A N 1
ATOM 626 C CA . ALA A 1 81 ? 5.935 2.076 -15.695 1.00 84.31 81 ALA A CA 1
ATOM 627 C C . ALA A 1 81 ? 6.258 1.512 -17.097 1.00 84.31 81 ALA A C 1
ATOM 629 O O . ALA A 1 81 ? 7.428 1.322 -17.417 1.00 84.31 81 ALA A O 1
ATOM 630 N N . GLN A 1 82 ? 5.243 1.209 -17.913 1.00 84.75 82 GLN A N 1
ATOM 631 C CA . GLN A 1 82 ? 5.408 0.581 -19.225 1.00 84.75 82 GLN A CA 1
ATOM 632 C C . GLN A 1 82 ? 5.862 1.555 -20.316 1.00 84.75 82 GLN A C 1
ATOM 634 O O . GLN A 1 82 ? 5.462 2.721 -20.341 1.00 84.75 82 GLN A O 1
ATOM 639 N N . ASP A 1 83 ? 6.606 1.026 -21.291 1.00 77.88 83 ASP A N 1
ATOM 640 C CA . ASP A 1 83 ? 7.185 1.789 -22.406 1.00 77.88 83 ASP A CA 1
ATOM 641 C C . ASP A 1 83 ? 6.151 2.471 -23.298 1.00 77.88 83 ASP A C 1
ATOM 643 O O . ASP A 1 83 ? 6.461 3.456 -23.961 1.00 77.88 83 ASP A O 1
ATOM 647 N N . PHE A 1 84 ? 4.901 2.007 -23.292 1.00 77.38 84 PHE A N 1
ATOM 648 C CA . PHE A 1 84 ? 3.804 2.689 -23.975 1.00 77.38 84 PHE A CA 1
ATOM 649 C C . PHE A 1 84 ? 3.678 4.161 -23.545 1.00 77.38 84 PHE A C 1
ATOM 651 O O . PHE A 1 84 ? 3.573 5.049 -24.396 1.00 77.38 84 PHE A O 1
ATOM 658 N N . TRP A 1 85 ? 3.757 4.429 -22.239 1.00 76.88 85 TRP A N 1
ATOM 659 C CA . TRP A 1 85 ? 3.687 5.788 -21.698 1.00 76.88 85 TRP A CA 1
ATOM 660 C C . TRP A 1 85 ? 4.938 6.597 -22.026 1.00 76.88 85 TRP A C 1
ATOM 662 O O . TRP A 1 85 ? 4.853 7.802 -22.254 1.00 76.88 85 TRP A O 1
ATOM 672 N N . LEU A 1 86 ? 6.085 5.923 -22.125 1.00 67.31 86 LEU A N 1
ATOM 673 C CA . LEU A 1 86 ? 7.362 6.520 -22.508 1.00 67.31 86 LEU A CA 1
ATOM 674 C C . LEU A 1 86 ? 7.406 6.880 -23.997 1.00 67.31 86 LEU A C 1
ATOM 676 O O . LEU A 1 86 ? 7.900 7.936 -24.367 1.00 67.31 86 LEU A O 1
ATOM 680 N N . TYR A 1 87 ? 6.808 6.069 -24.865 1.00 69.00 87 TYR A N 1
ATOM 681 C CA . TYR A 1 87 ? 6.662 6.403 -26.280 1.00 69.00 87 TYR A CA 1
ATOM 682 C C . TYR A 1 87 ? 5.782 7.646 -26.472 1.00 69.00 87 TYR A C 1
ATOM 684 O O . TYR A 1 87 ? 6.091 8.518 -27.281 1.00 69.00 87 TYR A O 1
ATOM 692 N N . LEU A 1 88 ? 4.721 7.769 -25.671 1.00 66.62 88 LEU A N 1
ATOM 693 C CA . LEU A 1 88 ? 3.922 8.990 -25.579 1.00 66.62 88 LEU A CA 1
ATOM 694 C C . LEU A 1 88 ? 4.744 10.188 -25.080 1.00 66.62 88 LEU A C 1
ATOM 696 O O . LEU A 1 88 ? 4.521 11.288 -25.574 1.00 66.62 88 LEU A O 1
ATOM 700 N N . LEU A 1 89 ? 5.725 9.979 -24.192 1.00 61.28 89 LEU A N 1
ATOM 701 C CA . LEU A 1 89 ? 6.716 10.986 -23.773 1.00 61.28 89 LEU A CA 1
ATOM 702 C C . LEU A 1 89 ? 7.614 11.503 -24.903 1.00 61.28 89 LEU A C 1
ATOM 704 O O . LEU A 1 89 ? 8.065 12.643 -24.823 1.00 61.28 89 LEU A O 1
ATOM 708 N N . PHE A 1 90 ? 7.838 10.709 -25.949 1.00 64.25 90 PHE A N 1
ATOM 709 C CA . PHE A 1 90 ? 8.577 11.127 -27.145 1.00 64.25 90 PHE A CA 1
ATOM 710 C C . PHE A 1 90 ? 7.673 11.660 -28.265 1.00 64.25 90 PHE A C 1
ATOM 712 O O . PHE A 1 90 ? 8.175 12.083 -29.304 1.00 64.25 90 PHE A O 1
ATOM 719 N N . SER A 1 91 ? 6.351 11.652 -28.073 1.00 68.44 91 SER A N 1
ATOM 720 C CA . SER A 1 91 ? 5.416 12.288 -29.002 1.00 68.44 91 SER A CA 1
ATOM 721 C C . SER A 1 91 ? 5.358 13.802 -28.769 1.00 68.44 91 SER A C 1
ATOM 723 O O . SER A 1 91 ? 5.476 14.261 -27.634 1.00 68.44 91 SER A O 1
ATOM 725 N N . ASP A 1 92 ? 5.089 14.589 -29.815 1.00 70.75 92 ASP A N 1
ATOM 726 C CA . ASP A 1 92 ? 4.956 16.057 -29.724 1.00 70.75 92 ASP A CA 1
ATOM 727 C C . ASP A 1 92 ? 3.782 16.529 -28.828 1.00 70.75 92 ASP A C 1
ATOM 729 O O . ASP A 1 92 ? 3.568 17.730 -28.636 1.00 70.75 92 ASP A O 1
ATOM 733 N N . ASN A 1 93 ? 3.002 15.610 -28.240 1.00 78.25 93 ASN A N 1
ATOM 734 C CA . ASN A 1 93 ? 1.894 15.933 -27.344 1.00 78.25 93 ASN A CA 1
ATOM 735 C C . ASN A 1 93 ? 2.375 16.245 -25.915 1.00 78.25 93 ASN A C 1
ATOM 737 O O . ASN A 1 93 ? 2.153 15.497 -24.959 1.00 78.25 93 ASN A O 1
AT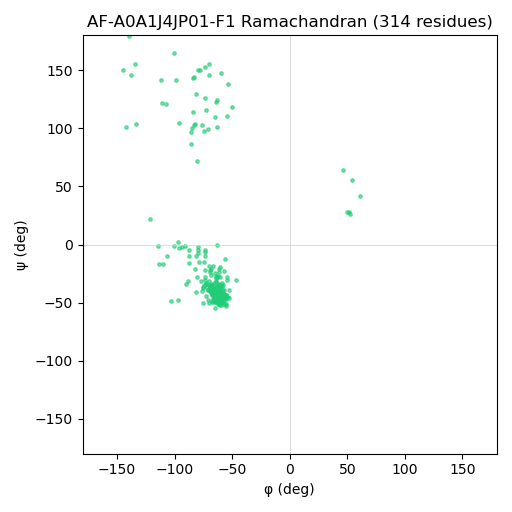OM 741 N N . THR A 1 94 ? 2.999 17.411 -25.769 1.00 78.94 94 THR A N 1
ATOM 742 C CA . THR A 1 94 ? 3.533 17.935 -24.500 1.00 78.94 94 THR A CA 1
ATOM 743 C C . THR A 1 94 ? 2.502 17.990 -23.362 1.00 78.94 94 THR A C 1
ATOM 745 O O . THR A 1 94 ? 2.857 17.793 -22.196 1.00 78.94 94 THR A O 1
ATOM 748 N N . GLN A 1 95 ? 1.215 18.192 -23.673 1.00 84.38 95 GLN A N 1
ATOM 749 C CA . GLN A 1 95 ? 0.152 18.304 -22.671 1.00 84.38 95 GLN A CA 1
ATOM 750 C C . GLN A 1 95 ? -0.136 16.970 -21.979 1.00 84.38 95 GLN A C 1
ATOM 752 O O . GLN A 1 95 ? -0.115 16.909 -20.748 1.00 84.38 95 GLN A O 1
ATOM 757 N N . MET A 1 96 ? -0.347 15.892 -22.740 1.00 80.56 96 MET A N 1
ATOM 758 C CA . MET A 1 96 ? -0.654 14.573 -22.168 1.00 80.56 96 MET A CA 1
ATOM 759 C C . MET A 1 96 ? 0.493 14.062 -21.290 1.00 80.56 96 MET A C 1
ATOM 761 O O . MET A 1 96 ? 0.266 13.532 -20.202 1.00 80.56 96 MET A O 1
ATOM 765 N N . ILE A 1 97 ? 1.727 14.308 -21.729 1.00 79.31 97 ILE A N 1
ATOM 766 C CA . ILE A 1 97 ? 2.942 13.984 -20.983 1.00 79.31 97 ILE A CA 1
ATOM 767 C C . ILE A 1 97 ? 2.961 14.713 -19.646 1.00 79.31 97 ILE A C 1
ATOM 769 O O . ILE A 1 97 ? 3.177 14.096 -18.605 1.00 79.31 97 ILE A O 1
ATOM 773 N N . SER A 1 98 ? 2.734 16.029 -19.662 1.00 83.50 98 SER A N 1
ATOM 774 C CA . SER A 1 98 ? 2.750 16.825 -18.437 1.00 83.50 98 SER A CA 1
ATOM 775 C C . SER A 1 98 ? 1.680 16.349 -17.448 1.00 83.50 98 SER A C 1
ATOM 777 O O . SER A 1 98 ? 1.988 16.140 -16.277 1.00 83.50 98 SER A O 1
ATOM 779 N N . ALA A 1 99 ? 0.463 16.065 -17.926 1.00 86.75 99 ALA A N 1
ATOM 780 C CA . ALA A 1 99 ? -0.627 15.553 -17.103 1.00 86.75 99 ALA A CA 1
ATOM 781 C C . ALA A 1 99 ? -0.266 14.210 -16.453 1.00 86.7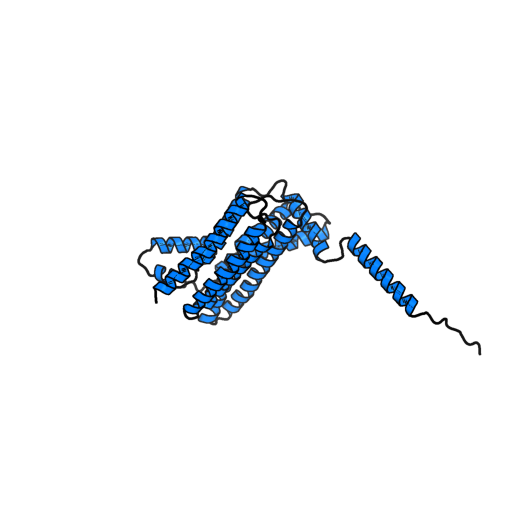5 99 ALA A C 1
ATOM 783 O O . ALA A 1 99 ? -0.430 14.044 -15.245 1.00 86.75 99 ALA A O 1
ATOM 784 N N . PHE A 1 100 ? 0.291 13.275 -17.227 1.00 84.94 100 PHE A N 1
ATOM 785 C CA . PHE A 1 100 ? 0.716 11.976 -16.712 1.00 84.94 100 PHE A CA 1
ATOM 786 C C . PHE A 1 100 ? 1.832 12.103 -15.664 1.00 84.94 100 PHE A C 1
ATOM 788 O O . PHE A 1 100 ? 1.753 11.481 -14.604 1.00 84.94 100 PHE A O 1
ATOM 795 N N . LYS A 1 101 ? 2.821 12.979 -15.900 1.00 84.75 101 LYS A N 1
ATOM 796 C CA . LYS A 1 101 ? 3.863 13.304 -14.911 1.00 84.75 101 LYS A CA 1
ATOM 797 C C . LYS A 1 101 ? 3.262 13.803 -13.597 1.00 84.75 101 LYS A C 1
ATOM 799 O O . LYS A 1 101 ? 3.658 13.331 -12.536 1.00 84.75 101 LYS A O 1
ATOM 804 N N . TYR A 1 102 ? 2.292 14.718 -13.650 1.00 89.25 102 TYR A N 1
ATOM 805 C CA . TYR A 1 102 ? 1.629 15.220 -12.444 1.00 89.25 102 TYR A CA 1
ATOM 806 C C . TYR A 1 102 ? 0.860 14.126 -11.704 1.00 89.25 102 TYR A C 1
ATOM 808 O O . TYR A 1 102 ? 0.980 14.030 -10.486 1.00 89.25 102 TYR A O 1
ATOM 816 N N . ILE A 1 103 ? 0.118 13.280 -12.422 1.00 90.19 103 ILE A N 1
ATOM 817 C CA . ILE A 1 103 ? -0.626 12.162 -11.827 1.00 90.19 103 ILE A CA 1
ATOM 818 C C . ILE A 1 103 ? 0.333 11.228 -11.077 1.00 90.19 103 ILE A C 1
ATOM 820 O O . ILE A 1 103 ? 0.117 10.930 -9.905 1.00 90.19 103 ILE A O 1
ATOM 824 N N . MET A 1 104 ? 1.430 10.819 -11.708 1.00 88.69 104 MET A N 1
ATOM 825 C CA . MET A 1 104 ? 2.408 9.918 -11.094 1.00 88.69 104 MET A CA 1
ATOM 826 C C . MET A 1 104 ? 3.148 10.552 -9.913 1.00 88.69 104 MET A C 1
ATOM 828 O O . MET A 1 104 ? 3.297 9.916 -8.868 1.00 88.69 104 MET A O 1
ATOM 832 N N . ASN A 1 105 ? 3.535 11.824 -10.035 1.00 89.38 105 ASN A N 1
ATOM 833 C CA . ASN A 1 105 ? 4.168 12.564 -8.946 1.00 89.38 105 ASN A CA 1
ATOM 834 C C . ASN A 1 105 ? 3.232 12.711 -7.741 1.00 89.38 105 ASN A C 1
ATOM 836 O O . ASN A 1 105 ? 3.688 12.597 -6.610 1.00 89.38 105 ASN A O 1
ATOM 840 N N . ILE A 1 106 ? 1.936 12.956 -7.960 1.00 91.81 106 ILE A N 1
ATOM 841 C CA . ILE A 1 106 ? 0.963 13.143 -6.876 1.00 91.81 106 ILE A CA 1
ATOM 842 C C . ILE A 1 106 ? 0.614 11.809 -6.224 1.00 91.81 106 ILE A C 1
ATOM 844 O O . ILE A 1 106 ? 0.653 11.709 -5.004 1.00 91.81 106 ILE A O 1
ATOM 848 N N . PHE A 1 107 ? 0.261 10.790 -7.009 1.00 92.94 107 PHE A N 1
ATOM 849 C CA . PHE A 1 107 ? -0.305 9.558 -6.460 1.00 92.94 107 PHE A CA 1
ATOM 850 C C . PHE A 1 107 ? 0.750 8.526 -6.072 1.00 92.94 107 PHE A C 1
ATOM 852 O O . PHE A 1 107 ? 0.514 7.743 -5.156 1.00 92.94 107 PHE A O 1
ATOM 859 N N . TRP A 1 108 ? 1.887 8.466 -6.764 1.00 89.38 108 TRP A N 1
ATOM 860 C CA . TRP A 1 108 ? 2.915 7.440 -6.540 1.00 89.38 108 TRP A CA 1
ATOM 861 C C . TRP A 1 108 ? 4.229 8.020 -6.000 1.00 89.38 108 TRP A C 1
ATOM 863 O O . TRP A 1 108 ? 5.155 7.259 -5.728 1.00 89.38 108 TRP A O 1
ATOM 873 N N . PHE A 1 109 ? 4.309 9.346 -5.827 1.00 89.75 109 PHE A N 1
ATOM 874 C CA . PHE A 1 109 ? 5.511 10.082 -5.402 1.00 89.75 109 PHE A CA 1
ATOM 875 C C . PHE A 1 109 ? 6.756 9.755 -6.227 1.00 89.75 109 PHE A C 1
ATOM 877 O O . PHE A 1 109 ? 7.880 9.841 -5.735 1.00 89.75 109 PHE A O 1
ATOM 884 N N . LEU A 1 110 ? 6.547 9.369 -7.485 1.00 83.12 110 LEU A N 1
ATOM 885 C CA . LEU A 1 110 ? 7.595 8.890 -8.364 1.00 83.12 110 LEU A CA 1
ATOM 886 C C . LEU A 1 110 ? 7.842 9.905 -9.484 1.00 83.12 110 LEU A C 1
ATOM 888 O O . LEU A 1 110 ? 6.917 10.141 -10.267 1.00 83.12 110 LEU A O 1
ATOM 892 N N . PRO A 1 111 ? 9.071 10.434 -9.624 1.00 76.25 111 PRO A N 1
ATOM 893 C CA . PRO A 1 111 ? 9.435 11.209 -10.798 1.00 76.25 111 PRO A CA 1
ATOM 894 C C . PRO A 1 111 ? 9.387 10.307 -12.038 1.00 76.25 111 PRO A C 1
ATOM 896 O O . PRO A 1 111 ? 10.052 9.280 -12.114 1.00 76.25 111 PRO A O 1
ATOM 899 N N . VAL A 1 112 ? 8.578 10.688 -13.026 1.00 65.50 112 VAL A N 1
ATOM 900 C CA . VAL A 1 112 ? 8.423 9.953 -14.302 1.00 65.50 112 VAL A CA 1
ATOM 901 C C . VAL A 1 112 ? 9.637 10.131 -15.229 1.00 65.50 112 VAL A C 1
ATOM 903 O O . VAL A 1 112 ? 9.711 9.544 -16.305 1.00 65.50 112 VAL A O 1
ATOM 906 N N . THR A 1 113 ? 10.604 10.962 -14.854 1.00 61.03 113 THR A N 1
ATOM 907 C CA . THR A 1 113 ? 11.818 11.192 -15.631 1.00 61.03 113 THR A CA 1
ATOM 908 C C . THR A 1 113 ? 12.788 10.022 -15.468 1.00 61.03 113 THR A C 1
ATOM 910 O O . THR A 1 113 ? 13.507 9.939 -14.483 1.00 61.03 113 THR A O 1
ATOM 913 N N . GLU A 1 114 ? 12.867 9.151 -16.483 1.00 53.91 114 GLU A N 1
ATOM 914 C CA . GLU A 1 114 ? 13.850 8.048 -16.572 1.00 53.91 114 GLU A CA 1
ATOM 915 C C . GLU A 1 114 ? 15.321 8.499 -16.473 1.00 53.91 114 GLU A C 1
ATOM 917 O O . GLU A 1 114 ? 16.218 7.674 -16.325 1.00 53.91 114 GLU A O 1
ATOM 922 N N . LEU A 1 115 ? 15.573 9.806 -16.569 1.00 51.12 115 LEU A N 1
ATOM 923 C CA . LEU A 1 115 ? 16.900 10.413 -16.507 1.00 51.12 115 LEU A CA 1
ATOM 924 C C . LEU A 1 115 ? 17.353 10.740 -15.078 1.00 51.12 115 LEU A C 1
ATOM 926 O O . LEU A 1 115 ? 18.548 10.944 -14.864 1.00 51.12 115 LEU A O 1
ATOM 930 N N . ASP A 1 116 ? 16.442 10.760 -14.102 1.00 60.66 116 ASP A N 1
ATOM 931 C CA . ASP A 1 116 ? 16.803 11.033 -12.713 1.00 60.66 116 ASP A CA 1
ATOM 932 C C . ASP A 1 116 ? 17.228 9.725 -12.035 1.00 60.66 116 ASP A C 1
ATOM 934 O O . ASP A 1 116 ? 16.448 9.022 -11.397 1.00 60.66 116 ASP A O 1
ATOM 938 N N . ILE A 1 117 ? 18.514 9.401 -12.190 1.00 70.88 117 ILE A N 1
ATOM 939 C CA . ILE A 1 117 ? 19.186 8.268 -11.527 1.00 70.88 117 ILE A CA 1
ATOM 940 C C . ILE A 1 117 ? 19.140 8.422 -9.990 1.00 70.88 117 ILE A C 1
ATOM 942 O O . ILE A 1 117 ? 19.306 7.449 -9.249 1.00 70.88 117 ILE A O 1
ATOM 946 N N . ASP A 1 118 ? 18.905 9.638 -9.492 1.00 86.81 118 ASP A N 1
ATOM 947 C CA . ASP A 1 118 ? 18.919 9.938 -8.067 1.00 86.81 118 ASP A CA 1
ATOM 948 C C . ASP A 1 118 ? 17.571 9.660 -7.380 1.00 86.81 118 ASP A C 1
ATOM 950 O O . ASP A 1 118 ? 16.664 10.493 -7.338 1.00 86.81 118 ASP A O 1
ATOM 954 N N . LEU A 1 119 ? 17.463 8.477 -6.770 1.00 90.94 119 LEU A N 1
ATOM 955 C CA . LEU A 1 119 ? 16.330 8.098 -5.919 1.00 90.94 119 LEU A CA 1
ATOM 956 C C . LEU A 1 119 ? 16.408 8.664 -4.493 1.00 90.94 119 LEU A C 1
ATOM 958 O O . LEU A 1 119 ? 15.487 8.444 -3.700 1.00 90.94 119 LEU A O 1
ATOM 962 N N . THR A 1 120 ? 17.478 9.380 -4.138 1.00 93.06 120 THR A N 1
ATOM 963 C CA . THR A 1 120 ? 17.731 9.827 -2.761 1.00 93.06 120 THR A CA 1
ATOM 964 C C . THR A 1 120 ? 16.610 10.703 -2.192 1.00 93.06 120 THR A C 1
ATOM 966 O O . THR A 1 120 ? 16.181 10.431 -1.068 1.00 93.06 120 THR A O 1
ATOM 969 N N . PRO A 1 121 ? 16.059 11.705 -2.911 1.00 92.12 121 PRO A N 1
ATOM 970 C CA . PRO A 1 121 ? 14.995 12.545 -2.358 1.00 92.12 121 PRO A CA 1
ATOM 971 C C . PRO A 1 121 ? 13.721 11.749 -2.045 1.00 92.12 121 PRO A C 1
ATOM 973 O O . PRO A 1 121 ? 13.125 11.914 -0.978 1.00 92.12 121 PRO A O 1
ATOM 976 N N . MET A 1 122 ? 13.338 10.841 -2.951 1.00 93.25 122 MET A N 1
ATOM 977 C CA . MET A 1 122 ? 12.188 9.951 -2.768 1.00 93.25 122 MET A CA 1
ATOM 978 C C . MET A 1 122 ? 12.421 9.010 -1.582 1.00 93.25 122 MET A C 1
ATOM 980 O O . MET A 1 122 ? 11.549 8.879 -0.724 1.00 93.25 122 MET A O 1
ATOM 984 N N . PHE A 1 123 ? 13.615 8.414 -1.493 1.00 95.44 123 PHE A N 1
ATOM 985 C CA . PHE A 1 123 ? 14.012 7.557 -0.379 1.00 95.44 123 PHE A CA 1
ATOM 986 C C . PHE A 1 123 ? 13.889 8.279 0.965 1.00 95.44 123 PHE A C 1
ATOM 988 O O . PHE A 1 123 ? 13.245 7.761 1.872 1.00 95.44 123 PHE A O 1
ATOM 995 N N . VAL A 1 124 ? 14.456 9.483 1.089 1.00 96.56 124 VAL A N 1
ATOM 996 C CA . VAL A 1 124 ? 14.428 10.258 2.338 1.00 96.56 124 VAL A CA 1
ATOM 997 C C . VAL A 1 124 ? 12.991 10.580 2.750 1.00 96.56 124 VAL A C 1
ATOM 999 O O . VAL A 1 124 ? 12.629 10.349 3.902 1.00 96.56 124 VAL A O 1
ATOM 1002 N N . GLY A 1 125 ? 12.147 11.052 1.826 1.00 95.94 125 GLY A N 1
ATOM 1003 C CA . GLY A 1 125 ? 10.745 11.361 2.128 1.00 95.94 125 GLY A CA 1
ATOM 1004 C C . GLY A 1 125 ? 9.961 10.136 2.609 1.00 95.94 125 GLY A C 1
ATOM 1005 O O . GLY A 1 125 ? 9.317 10.172 3.659 1.00 95.94 125 GLY A O 1
ATOM 1006 N N . LEU A 1 126 ? 10.072 9.025 1.879 1.00 97.06 126 LEU A N 1
ATOM 1007 C CA . LEU A 1 126 ? 9.412 7.760 2.204 1.00 97.06 126 LEU A CA 1
ATOM 1008 C C . LEU A 1 126 ? 9.906 7.164 3.531 1.00 97.06 126 LEU A C 1
ATOM 1010 O O . LEU A 1 126 ? 9.095 6.708 4.346 1.00 97.06 126 LEU A O 1
ATOM 1014 N N . PHE A 1 127 ? 11.217 7.208 3.768 1.00 98.12 127 PHE A N 1
ATOM 1015 C CA . PHE A 1 127 ? 11.843 6.710 4.987 1.00 98.12 127 PHE A CA 1
ATOM 1016 C C . PHE A 1 127 ? 11.431 7.521 6.217 1.00 98.12 127 PHE A C 1
ATOM 1018 O O . PHE A 1 127 ? 11.128 6.934 7.253 1.00 98.12 127 PHE A O 1
ATOM 1025 N N . LEU A 1 128 ? 11.349 8.852 6.112 1.00 98.19 128 LEU A N 1
ATOM 102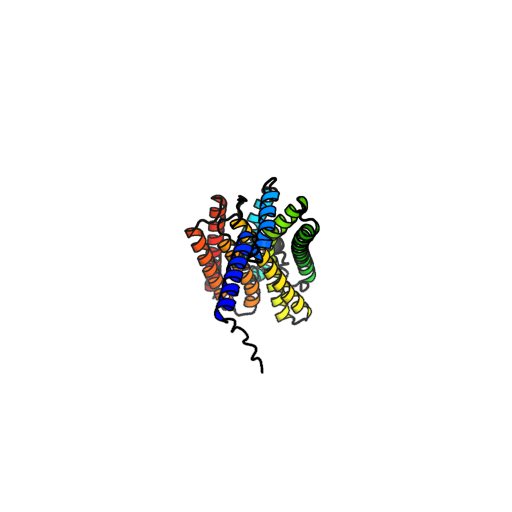6 C CA . LEU A 1 128 ? 10.895 9.705 7.214 1.00 98.19 128 LEU A CA 1
ATOM 1027 C C . LEU A 1 128 ? 9.441 9.416 7.603 1.00 98.19 128 LEU A C 1
ATOM 1029 O O . LEU A 1 128 ? 9.147 9.312 8.792 1.00 98.19 128 LEU A O 1
ATOM 1033 N N . VAL A 1 129 ? 8.544 9.227 6.629 1.00 98.12 129 VAL A N 1
ATOM 1034 C CA . VAL A 1 129 ? 7.144 8.851 6.902 1.00 98.12 129 VAL A CA 1
ATOM 1035 C C . VAL A 1 129 ? 7.063 7.474 7.568 1.00 98.12 129 VAL A C 1
ATOM 1037 O O . VAL A 1 129 ? 6.316 7.295 8.536 1.00 98.12 129 VAL A O 1
ATOM 1040 N N . PHE A 1 130 ? 7.865 6.511 7.103 1.00 98.38 130 PHE A N 1
ATOM 1041 C CA . PHE A 1 130 ? 7.919 5.171 7.688 1.00 98.38 130 PHE A CA 1
ATOM 1042 C C . PHE A 1 130 ? 8.434 5.216 9.133 1.00 98.38 130 PHE A C 1
ATOM 1044 O O . PHE A 1 130 ? 7.792 4.691 10.043 1.00 98.38 130 PHE A O 1
ATOM 1051 N N . LEU A 1 131 ? 9.554 5.908 9.360 1.00 98.25 131 LEU A N 1
ATOM 1052 C CA . LEU A 1 131 ? 10.162 6.080 10.676 1.00 98.25 131 LEU A CA 1
ATOM 1053 C C . LEU A 1 131 ? 9.212 6.795 11.638 1.00 98.25 131 LEU A C 1
ATOM 1055 O O . LEU A 1 131 ? 9.077 6.366 12.779 1.00 98.25 131 LEU A O 1
ATOM 1059 N N . PHE A 1 132 ? 8.522 7.842 11.180 1.00 98.12 132 PHE A N 1
ATOM 1060 C CA . PHE A 1 132 ? 7.542 8.565 11.987 1.00 98.12 132 PHE A CA 1
ATOM 1061 C C . PHE A 1 132 ? 6.360 7.671 12.382 1.00 98.12 132 PHE A C 1
ATOM 1063 O O . PHE A 1 132 ? 5.933 7.686 13.536 1.00 98.12 132 PHE A O 1
ATOM 1070 N N . THR A 1 133 ? 5.890 6.822 11.464 1.00 97.94 133 THR A N 1
ATOM 1071 C CA . THR A 1 133 ? 4.834 5.839 11.745 1.00 97.94 133 THR A CA 1
ATOM 1072 C C . THR A 1 133 ? 5.284 4.838 12.812 1.00 97.94 133 THR A C 1
ATOM 1074 O O . THR A 1 133 ? 4.606 4.692 13.830 1.00 97.94 133 THR A O 1
ATOM 1077 N N . ILE A 1 134 ? 6.459 4.216 12.655 1.00 97.62 134 ILE A N 1
ATOM 1078 C CA . ILE A 1 134 ? 7.007 3.269 13.642 1.00 97.62 134 ILE A CA 1
ATOM 1079 C C . ILE A 1 134 ? 7.261 3.948 14.994 1.00 97.62 134 ILE A C 1
ATOM 1081 O O . ILE A 1 134 ? 6.864 3.418 16.031 1.00 97.62 134 ILE A O 1
ATOM 1085 N N . ALA A 1 135 ? 7.880 5.130 14.996 1.00 97.56 135 ALA A N 1
ATOM 1086 C CA . ALA A 1 135 ? 8.170 5.881 16.213 1.00 97.56 135 ALA A CA 1
ATOM 1087 C C . ALA A 1 135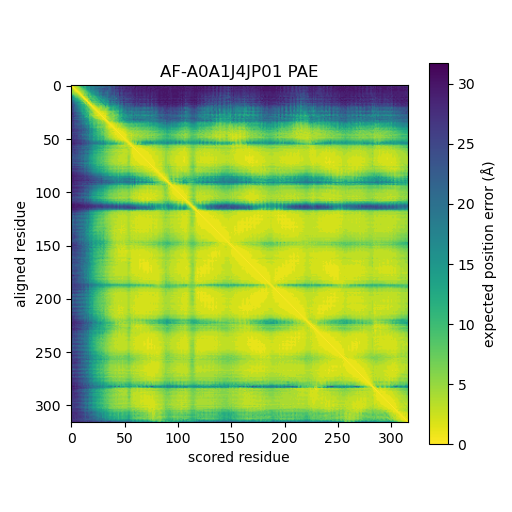 ? 6.890 6.233 16.979 1.00 97.56 135 ALA A C 1
ATOM 1089 O O . ALA A 1 135 ? 6.877 6.137 18.202 1.00 97.56 135 ALA A O 1
ATOM 1090 N N . SER A 1 136 ? 5.805 6.573 16.276 1.00 96.25 136 SER A N 1
ATOM 1091 C CA . SER A 1 136 ? 4.515 6.870 16.903 1.00 96.25 136 SER A CA 1
ATOM 1092 C C . SER A 1 136 ? 3.916 5.649 17.622 1.00 96.25 136 SER A C 1
ATOM 1094 O O . SER A 1 136 ? 3.449 5.771 18.754 1.00 96.25 136 SER A O 1
ATOM 1096 N N . ILE A 1 137 ? 4.019 4.453 17.026 1.00 94.12 137 ILE A N 1
ATOM 1097 C CA . ILE A 1 137 ? 3.579 3.191 17.642 1.00 94.12 137 ILE A CA 1
ATOM 1098 C C . ILE A 1 137 ? 4.438 2.870 18.870 1.00 94.12 137 ILE A C 1
ATOM 1100 O O . ILE A 1 137 ? 3.909 2.578 19.942 1.00 94.12 137 ILE A O 1
ATOM 1104 N N . VAL A 1 138 ? 5.766 2.940 18.729 1.00 94.69 138 VAL A N 1
ATOM 1105 C CA . VAL A 1 138 ? 6.710 2.656 19.823 1.00 94.69 138 VAL A CA 1
ATOM 1106 C C . VAL A 1 138 ? 6.512 3.632 20.982 1.00 94.69 138 VAL A C 1
ATOM 1108 O O . VAL A 1 138 ? 6.536 3.213 22.138 1.00 94.69 138 VAL A O 1
ATOM 1111 N N . PHE A 1 139 ? 6.272 4.911 20.685 1.00 95.19 139 PHE A N 1
ATOM 1112 C CA . PHE A 1 139 ? 5.982 5.932 21.685 1.00 95.19 139 PHE A CA 1
ATOM 1113 C C . PHE A 1 139 ? 4.737 5.585 22.505 1.00 95.19 139 PHE A C 1
ATOM 1115 O O . PHE A 1 139 ? 4.817 5.595 23.729 1.00 95.19 139 PHE A O 1
ATOM 1122 N N . GLU A 1 140 ? 3.616 5.225 21.872 1.00 93.00 140 GLU A N 1
ATOM 1123 C CA . GLU A 1 140 ? 2.395 4.855 22.606 1.00 93.00 140 GLU A CA 1
ATOM 1124 C C . GLU A 1 140 ? 2.585 3.601 23.461 1.00 93.00 140 GLU A C 1
ATOM 1126 O O . GLU A 1 140 ? 2.165 3.571 24.619 1.00 93.00 140 GLU A O 1
ATOM 1131 N N . ILE A 1 141 ? 3.266 2.580 22.929 1.00 90.69 141 ILE A N 1
ATOM 1132 C CA . ILE A 1 141 ? 3.558 1.355 23.684 1.00 90.69 141 ILE A CA 1
ATOM 1133 C C . ILE A 1 141 ? 4.433 1.679 24.902 1.00 90.69 141 ILE A C 1
ATOM 1135 O O . ILE A 1 141 ? 4.113 1.267 26.018 1.00 90.69 141 ILE A O 1
ATOM 1139 N N . GLY A 1 142 ? 5.515 2.439 24.713 1.00 91.31 142 GLY A N 1
ATOM 1140 C CA . GLY A 1 142 ? 6.425 2.820 25.793 1.00 91.31 142 GLY A CA 1
ATOM 1141 C C . GLY A 1 142 ? 5.759 3.724 26.832 1.00 91.31 142 GLY A C 1
ATOM 1142 O O . GLY A 1 142 ? 5.896 3.498 28.035 1.00 91.31 142 GLY A O 1
ATOM 1143 N N . TYR A 1 143 ? 4.979 4.711 26.389 1.00 93.31 143 TYR A N 1
ATOM 1144 C CA . TYR A 1 143 ? 4.247 5.613 27.275 1.00 93.31 143 TYR A CA 1
ATOM 1145 C C . TYR A 1 143 ? 3.226 4.856 28.131 1.00 93.31 143 TYR A C 1
ATOM 1147 O O . TYR A 1 143 ? 3.131 5.105 29.337 1.00 93.31 143 TYR A O 1
ATOM 1155 N N . TYR A 1 144 ? 2.513 3.897 27.534 1.00 89.69 144 TYR A N 1
ATOM 1156 C CA . TYR A 1 144 ? 1.578 3.035 28.247 1.00 89.69 144 TYR A CA 1
ATOM 1157 C C . TYR A 1 144 ? 2.271 2.149 29.282 1.00 89.69 144 TYR A C 1
ATOM 1159 O O . TYR A 1 144 ? 1.791 2.046 30.410 1.00 89.69 144 TYR A O 1
ATOM 1167 N N . GLN A 1 145 ? 3.411 1.543 28.936 1.00 88.00 145 GLN A N 1
ATOM 1168 C CA . GLN A 1 145 ? 4.167 0.704 29.871 1.00 88.00 145 GLN A CA 1
ATOM 1169 C C . GLN A 1 145 ? 4.654 1.482 31.100 1.00 88.00 145 GLN A C 1
ATOM 1171 O O . GLN A 1 145 ? 4.669 0.926 32.193 1.00 88.00 145 GLN A O 1
ATOM 1176 N N . LEU A 1 146 ? 5.020 2.757 30.936 1.00 92.19 146 LEU A N 1
ATOM 1177 C CA . LEU A 1 146 ? 5.523 3.593 32.029 1.00 92.19 146 LEU A CA 1
ATOM 1178 C C . LEU A 1 146 ? 4.412 4.191 32.899 1.00 92.19 146 LEU A C 1
ATOM 1180 O O . LEU A 1 146 ? 4.559 4.270 34.115 1.00 92.19 146 LEU A O 1
ATOM 1184 N N . ASN A 1 147 ? 3.314 4.644 32.289 1.00 91.88 147 ASN A N 1
ATOM 1185 C CA . ASN A 1 147 ? 2.288 5.425 32.990 1.00 91.88 147 ASN A CA 1
ATOM 1186 C C . ASN A 1 147 ? 1.001 4.642 33.274 1.00 91.88 147 ASN A C 1
ATOM 1188 O O . ASN A 1 147 ? 0.121 5.159 33.964 1.00 91.88 147 ASN A O 1
ATOM 1192 N N . HIS A 1 148 ? 0.851 3.441 32.699 1.00 86.62 148 HIS A N 1
ATOM 1193 C CA . HIS A 1 148 ? -0.392 2.656 32.680 1.00 86.62 148 HIS A CA 1
ATOM 1194 C C . HIS A 1 148 ? -1.612 3.467 32.212 1.00 86.62 148 HIS A C 1
ATOM 1196 O O . HIS A 1 148 ? -2.750 3.233 32.620 1.00 86.62 148 HIS A O 1
ATOM 1202 N N . ARG A 1 149 ? -1.356 4.478 31.377 1.00 88.62 149 ARG A N 1
ATOM 1203 C CA . ARG A 1 149 ? -2.328 5.423 30.833 1.00 88.62 149 ARG A CA 1
ATOM 1204 C C . ARG A 1 149 ? -1.912 5.776 29.420 1.00 88.62 149 ARG A C 1
ATOM 1206 O O . ARG A 1 149 ? -0.726 5.816 29.110 1.00 88.62 149 ARG A O 1
ATOM 1213 N N . PHE A 1 150 ? -2.898 6.082 28.595 1.00 88.94 150 PHE A N 1
ATOM 1214 C CA . PHE A 1 150 ? -2.678 6.506 27.224 1.00 88.94 150 PHE A CA 1
ATOM 1215 C C . PHE A 1 150 ? -2.747 8.023 27.084 1.00 88.94 150 PHE A C 1
ATOM 1217 O O . PHE A 1 150 ? -3.601 8.681 27.690 1.00 88.94 150 PHE A O 1
ATOM 1224 N N . ALA A 1 151 ? -1.872 8.577 26.249 1.00 90.81 151 ALA A N 1
ATOM 1225 C CA . ALA A 1 151 ? -1.882 9.992 25.925 1.00 90.81 151 ALA A CA 1
ATOM 1226 C C . ALA A 1 151 ? -2.921 10.259 24.823 1.00 90.81 151 ALA A C 1
ATOM 1228 O O . ALA A 1 151 ? -2.718 9.975 23.646 1.00 90.81 151 ALA A O 1
ATOM 1229 N N . LYS A 1 152 ? -4.072 10.826 25.211 1.00 91.06 152 LYS A N 1
ATOM 1230 C CA . LYS A 1 152 ? -5.234 10.988 24.314 1.00 91.06 152 LYS A CA 1
ATOM 1231 C C . LYS A 1 152 ? -4.908 11.683 22.992 1.00 91.06 152 LYS A C 1
ATOM 1233 O O . LYS A 1 152 ? -5.471 11.305 21.978 1.00 91.06 152 LYS A O 1
ATOM 1238 N N . TRP A 1 153 ? -4.048 12.704 22.994 1.00 92.06 153 TRP A N 1
ATOM 1239 C CA . TRP A 1 153 ? -3.734 13.463 21.779 1.00 92.06 153 TRP A CA 1
ATOM 1240 C C . TRP A 1 153 ? -2.865 12.672 20.793 1.00 92.06 153 TRP A C 1
ATOM 1242 O O . TRP A 1 153 ? -3.163 12.642 19.602 1.00 92.06 153 TRP A O 1
ATOM 1252 N N . SER A 1 154 ? -1.831 11.983 21.274 1.00 94.25 154 SER A N 1
ATOM 1253 C CA . SER A 1 154 ? -0.941 11.193 20.417 1.00 94.25 154 SER A CA 1
ATOM 1254 C C . SER A 1 154 ? -1.639 9.960 19.833 1.00 94.25 154 SER A C 1
ATOM 1256 O O . SER A 1 154 ? -1.326 9.563 18.713 1.00 94.25 154 SER A O 1
ATOM 1258 N N . MET A 1 155 ? -2.700 9.461 20.472 1.00 91.81 155 MET A N 1
ATOM 1259 C CA . MET A 1 155 ? -3.581 8.441 19.893 1.00 91.81 155 MET A CA 1
ATOM 1260 C C . MET A 1 155 ? -4.247 8.861 18.580 1.00 91.81 155 MET A C 1
ATOM 1262 O O . MET A 1 155 ? -4.386 8.035 17.677 1.00 91.81 155 MET A O 1
ATOM 1266 N N . TYR A 1 156 ? -4.615 10.136 18.419 1.00 93.50 156 TYR A N 1
ATOM 1267 C CA . TYR A 1 156 ? -5.126 10.629 17.133 1.00 93.50 156 TYR A CA 1
ATOM 1268 C C . TYR A 1 156 ? -4.065 10.520 16.044 1.00 93.50 156 TYR A C 1
ATOM 1270 O O . TYR A 1 156 ? -4.372 10.111 14.925 1.00 93.50 156 TYR A O 1
ATOM 1278 N N . ILE A 1 157 ? -2.817 10.843 16.387 1.00 94.88 157 ILE A N 1
ATOM 1279 C CA . ILE A 1 157 ? -1.681 10.758 15.470 1.00 94.88 157 ILE A CA 1
ATOM 1280 C C . ILE A 1 157 ? -1.427 9.300 15.097 1.00 94.88 157 ILE A C 1
ATOM 1282 O O . ILE A 1 157 ? -1.371 8.989 13.912 1.00 94.88 157 ILE A O 1
ATOM 1286 N N . VAL A 1 158 ? -1.351 8.393 16.074 1.00 95.38 158 VAL A N 1
ATOM 1287 C CA . VAL A 1 158 ? -1.120 6.967 15.806 1.00 95.38 158 VAL A CA 1
ATOM 1288 C C . VAL A 1 158 ? -2.237 6.372 14.961 1.00 95.38 158 VAL A C 1
ATOM 1290 O O . VAL A 1 158 ? -1.939 5.692 13.981 1.00 95.38 158 VAL A O 1
ATOM 1293 N N . ARG A 1 159 ? -3.513 6.661 15.258 1.00 93.44 159 ARG A N 1
ATOM 1294 C CA . ARG A 1 159 ? -4.630 6.196 14.420 1.00 93.44 159 ARG A CA 1
ATOM 1295 C C . ARG A 1 159 ? -4.527 6.749 13.004 1.00 93.44 159 ARG A C 1
ATOM 1297 O O . ARG A 1 159 ? -4.680 5.993 12.049 1.00 93.44 159 ARG A O 1
ATOM 1304 N N . PHE A 1 160 ? -4.258 8.046 12.862 1.00 94.69 160 PHE A N 1
ATOM 1305 C CA . PHE A 1 160 ? -4.155 8.673 11.550 1.00 94.69 160 PHE A CA 1
ATOM 1306 C C . PHE A 1 160 ? -3.022 8.068 10.714 1.00 94.69 160 PHE A C 1
ATOM 1308 O O . PHE A 1 160 ? -3.239 7.690 9.562 1.00 94.69 160 PHE A O 1
ATOM 1315 N N . LEU A 1 161 ? -1.841 7.907 11.317 1.00 96.69 161 LEU A N 1
ATOM 1316 C CA . LEU A 1 161 ? -0.679 7.319 10.663 1.00 96.69 161 LEU A CA 1
ATOM 1317 C C . LEU A 1 161 ? -0.923 5.850 10.310 1.00 96.69 161 LEU A C 1
ATOM 1319 O O . LEU A 1 161 ? -0.826 5.477 9.147 1.00 96.69 161 LEU A O 1
ATOM 1323 N N . CYS A 1 162 ? -1.293 5.026 11.291 1.00 95.00 162 CYS A N 1
ATOM 1324 C CA . CYS A 1 162 ? -1.354 3.573 11.137 1.00 95.00 162 CYS A CA 1
ATOM 1325 C C . CYS A 1 162 ? -2.535 3.075 10.301 1.00 95.00 162 CYS A C 1
ATOM 1327 O O . CYS A 1 162 ? -2.475 1.944 9.812 1.00 95.00 162 CYS A O 1
ATOM 1329 N N . HIS A 1 163 ? -3.607 3.863 10.178 1.00 92.12 163 HIS A N 1
ATOM 1330 C CA . HIS A 1 163 ? -4.797 3.476 9.424 1.00 92.12 163 HIS A CA 1
ATOM 1331 C C . HIS A 1 163 ? -4.870 4.153 8.050 1.00 92.12 163 HIS A C 1
ATOM 1333 O O . HIS A 1 163 ? -5.072 3.463 7.057 1.00 92.12 163 HIS A O 1
ATOM 1339 N N . TYR A 1 164 ? -4.667 5.474 7.967 1.00 94.69 164 TYR A N 1
ATOM 1340 C CA . TYR A 1 164 ? -4.843 6.214 6.710 1.00 94.69 164 TYR A CA 1
ATOM 1341 C C . TYR A 1 164 ? -3.532 6.430 5.958 1.00 94.69 164 TYR A C 1
ATOM 1343 O O . TYR A 1 164 ? -3.461 6.168 4.758 1.00 94.69 164 TYR A O 1
ATOM 1351 N N . VAL A 1 165 ? -2.477 6.887 6.644 1.00 96.69 165 VAL A N 1
ATOM 1352 C CA . VAL A 1 165 ? -1.189 7.144 5.976 1.00 96.69 165 VAL A CA 1
ATOM 1353 C C . VAL A 1 165 ? -0.574 5.844 5.481 1.00 96.69 165 VAL A C 1
ATOM 1355 O O . VAL A 1 165 ? -0.116 5.796 4.343 1.00 96.69 165 VAL A O 1
ATOM 1358 N N . THR A 1 166 ? -0.625 4.768 6.270 1.00 97.12 166 THR A N 1
ATOM 1359 C CA . THR A 1 166 ? -0.138 3.463 5.808 1.00 97.12 166 THR A CA 1
ATOM 1360 C C . THR A 1 166 ? -0.859 3.011 4.544 1.00 97.12 166 THR A C 1
ATOM 1362 O O . THR A 1 166 ? -0.196 2.649 3.579 1.00 97.12 166 THR A O 1
ATOM 1365 N N . GLN A 1 167 ? -2.186 3.123 4.477 1.00 95.81 167 GLN A N 1
ATOM 1366 C CA . GLN A 1 167 ? -2.962 2.748 3.295 1.00 95.81 167 GLN A CA 1
ATOM 1367 C C . GLN A 1 167 ? -2.516 3.516 2.036 1.00 95.81 167 GLN A C 1
ATOM 1369 O O . GLN A 1 167 ? -2.280 2.908 0.991 1.00 95.81 167 GLN A O 1
ATOM 1374 N N . VAL A 1 168 ? -2.336 4.836 2.156 1.00 97.31 168 VAL A N 1
ATOM 1375 C CA . VAL A 1 168 ? -1.874 5.725 1.074 1.00 97.31 168 VAL A CA 1
ATOM 1376 C C . VAL A 1 168 ? -0.441 5.414 0.637 1.00 97.31 168 VAL A C 1
ATOM 1378 O O . VAL A 1 168 ? -0.113 5.475 -0.548 1.00 97.31 168 VAL A O 1
ATOM 1381 N N . MET A 1 169 ? 0.435 5.062 1.576 1.00 97.81 169 MET A N 1
ATOM 1382 C CA . MET A 1 169 ? 1.862 4.896 1.297 1.00 97.81 169 MET A CA 1
ATOM 1383 C C . MET A 1 169 ? 2.219 3.533 0.684 1.00 97.81 169 MET A C 1
ATOM 1385 O O . MET A 1 169 ? 3.332 3.370 0.187 1.00 97.81 169 MET A O 1
ATOM 1389 N N . VAL A 1 170 ? 1.292 2.562 0.637 1.00 97.75 170 VAL A N 1
ATOM 1390 C CA . VAL A 1 170 ? 1.547 1.233 0.040 1.00 97.75 170 VAL A CA 1
ATOM 1391 C C . VAL A 1 170 ? 2.037 1.337 -1.411 1.00 97.75 170 VAL A C 1
ATOM 1393 O O . VAL A 1 170 ? 3.024 0.692 -1.764 1.00 97.75 170 VAL A O 1
ATOM 1396 N N . HIS A 1 171 ? 1.386 2.154 -2.247 1.00 96.69 171 HIS A N 1
ATOM 1397 C CA . HIS A 1 171 ? 1.738 2.274 -3.669 1.00 96.69 171 HIS A CA 1
ATOM 1398 C C . HIS A 1 171 ? 3.082 2.997 -3.883 1.00 96.69 171 HIS A C 1
ATOM 1400 O O . HIS A 1 171 ? 3.919 2.447 -4.599 1.00 96.69 171 HIS A O 1
ATOM 1406 N N . PRO A 1 172 ? 3.357 4.154 -3.243 1.00 96.94 172 PRO A N 1
ATOM 1407 C CA . PRO A 1 172 ? 4.671 4.792 -3.299 1.00 96.94 172 PRO A CA 1
ATOM 1408 C C . PRO A 1 172 ? 5.826 3.890 -2.850 1.00 96.94 172 PRO A C 1
ATOM 1410 O O . PRO A 1 172 ? 6.848 3.833 -3.533 1.00 96.94 172 PRO A O 1
ATOM 1413 N N . TYR A 1 173 ? 5.674 3.137 -1.751 1.00 97.81 173 TYR A N 1
ATOM 1414 C CA . TYR A 1 173 ? 6.716 2.202 -1.307 1.00 97.81 173 TYR A CA 1
ATOM 1415 C C . TYR A 1 173 ? 6.946 1.074 -2.324 1.00 97.81 173 TYR A C 1
ATOM 1417 O O . TYR A 1 173 ? 8.096 0.748 -2.633 1.00 97.81 173 TYR A O 1
ATOM 1425 N N . ALA A 1 174 ? 5.874 0.522 -2.900 1.00 97.69 174 ALA A N 1
ATOM 1426 C CA . ALA A 1 174 ? 5.971 -0.498 -3.940 1.00 97.69 174 ALA A CA 1
ATOM 1427 C C . ALA A 1 174 ? 6.643 0.039 -5.216 1.00 97.69 174 ALA A C 1
ATOM 1429 O O . ALA A 1 174 ? 7.530 -0.613 -5.769 1.00 97.69 174 ALA A O 1
ATOM 1430 N N . ALA A 1 175 ? 6.277 1.246 -5.655 1.00 95.38 175 ALA A N 1
ATOM 1431 C CA . ALA A 1 175 ? 6.875 1.902 -6.814 1.00 95.38 175 ALA A CA 1
ATOM 1432 C C . ALA A 1 175 ? 8.365 2.200 -6.594 1.00 95.38 175 ALA A C 1
ATOM 1434 O O . ALA A 1 175 ? 9.177 1.889 -7.461 1.00 95.38 175 ALA A O 1
ATOM 1435 N N . PHE A 1 176 ? 8.739 2.718 -5.418 1.00 95.56 176 PHE A N 1
ATOM 1436 C CA . PHE A 1 176 ? 10.137 2.924 -5.033 1.00 95.56 176 PHE A CA 1
ATOM 1437 C C . PHE A 1 176 ? 10.935 1.616 -5.047 1.00 95.56 176 PHE A C 1
ATOM 1439 O O . PHE A 1 176 ? 12.040 1.568 -5.584 1.00 95.56 176 PHE A O 1
ATOM 1446 N N . THR A 1 177 ? 10.367 0.543 -4.491 1.00 97.06 177 THR A N 1
ATOM 1447 C CA . THR A 1 177 ? 11.007 -0.779 -4.438 1.00 97.06 177 THR A CA 1
ATOM 1448 C C . THR A 1 177 ? 11.230 -1.344 -5.838 1.00 97.06 177 THR A C 1
ATOM 1450 O O . THR A 1 177 ? 12.338 -1.774 -6.160 1.00 97.06 177 THR A O 1
ATOM 1453 N N . GLY A 1 178 ? 10.203 -1.296 -6.691 1.00 95.06 178 GLY A N 1
ATOM 1454 C CA . GLY A 1 178 ? 10.298 -1.735 -8.081 1.00 95.06 178 GLY A CA 1
ATOM 1455 C C . GLY A 1 178 ? 11.303 -0.912 -8.889 1.00 95.06 178 GLY A C 1
ATOM 1456 O O . GLY A 1 178 ? 12.148 -1.487 -9.570 1.00 95.06 178 GLY A O 1
ATOM 1457 N N . ASN A 1 179 ? 11.283 0.418 -8.757 1.00 92.81 179 ASN A N 1
ATOM 1458 C CA . ASN A 1 179 ? 12.223 1.293 -9.459 1.00 92.81 179 ASN A CA 1
ATOM 1459 C C . ASN A 1 179 ? 13.672 1.090 -8.981 1.00 92.81 179 ASN A C 1
ATOM 1461 O O . ASN A 1 179 ? 14.594 1.016 -9.788 1.00 92.81 179 ASN A O 1
ATOM 1465 N N . SER A 1 180 ? 13.882 0.907 -7.675 1.00 94.38 180 SER A N 1
ATOM 1466 C CA . SER A 1 180 ? 15.205 0.598 -7.115 1.00 94.38 180 SER A CA 1
ATOM 1467 C C . SER A 1 180 ? 15.764 -0.710 -7.675 1.00 94.38 180 SER A C 1
ATOM 1469 O O . SER A 1 180 ? 16.944 -0.778 -8.008 1.00 94.38 180 SER A O 1
ATOM 1471 N N . LEU A 1 181 ? 14.918 -1.735 -7.829 1.00 94.75 181 LEU A N 1
ATOM 1472 C CA . LEU A 1 181 ? 15.303 -2.997 -8.464 1.00 94.75 181 LEU A CA 1
ATOM 1473 C C . LEU A 1 181 ? 15.603 -2.818 -9.958 1.00 94.75 181 LEU A C 1
ATOM 1475 O O . LEU A 1 181 ? 16.560 -3.400 -10.467 1.00 94.75 181 LEU A O 1
ATOM 1479 N N . TYR A 1 182 ? 14.821 -1.984 -10.647 1.00 92.62 182 TYR A N 1
ATOM 1480 C CA . TYR A 1 182 ? 15.063 -1.650 -12.047 1.00 92.62 182 TYR A CA 1
ATOM 1481 C C . TYR A 1 182 ? 16.435 -0.999 -12.257 1.00 92.62 182 TYR A C 1
ATOM 1483 O O . TYR A 1 182 ? 17.232 -1.464 -13.074 1.00 92.62 182 TYR A O 1
ATOM 1491 N N . LEU A 1 183 ? 16.748 0.032 -11.469 1.00 92.00 183 LEU A N 1
ATOM 1492 C CA . LEU A 1 183 ? 18.044 0.709 -11.518 1.00 92.00 183 LEU A CA 1
ATOM 1493 C C . LEU A 1 183 ? 19.192 -0.197 -11.069 1.00 92.00 183 LEU A C 1
ATOM 1495 O O . LEU A 1 183 ? 20.278 -0.138 -11.645 1.00 92.00 183 LEU A O 1
ATOM 1499 N N . LEU A 1 184 ? 18.955 -1.068 -10.086 1.00 93.75 184 LEU A N 1
ATOM 1500 C CA . LEU A 1 184 ? 19.947 -2.034 -9.631 1.00 93.75 184 LEU A CA 1
ATOM 1501 C C . LEU A 1 184 ? 20.413 -2.944 -10.771 1.00 93.75 184 LEU A C 1
ATOM 1503 O O . LEU A 1 184 ? 21.613 -3.149 -10.930 1.00 93.75 184 LEU A O 1
ATOM 1507 N N . ILE A 1 185 ? 19.484 -3.463 -11.574 1.00 92.50 185 ILE A N 1
ATOM 1508 C CA . ILE A 1 185 ? 19.824 -4.373 -12.673 1.00 92.50 185 ILE A CA 1
ATOM 1509 C C . ILE A 1 185 ? 20.535 -3.623 -13.807 1.00 92.50 185 ILE A C 1
ATOM 1511 O O . ILE A 1 185 ? 21.515 -4.131 -14.346 1.00 92.50 185 ILE A O 1
ATOM 1515 N N . ASN A 1 186 ? 20.105 -2.399 -14.128 1.00 90.75 186 ASN A N 1
ATOM 1516 C CA . ASN A 1 186 ? 20.683 -1.630 -15.235 1.00 90.75 186 ASN A CA 1
ATOM 1517 C C . ASN A 1 186 ? 22.057 -1.018 -14.924 1.00 90.75 186 ASN A C 1
ATOM 1519 O O . ASN A 1 186 ? 22.916 -0.972 -15.800 1.00 90.75 186 ASN A O 1
ATOM 1523 N N . PHE A 1 187 ? 22.280 -0.545 -13.695 1.00 90.44 187 PHE A N 1
ATOM 1524 C CA . PHE A 1 187 ? 23.499 0.190 -13.334 1.00 90.44 187 PHE A CA 1
ATOM 1525 C C . PHE A 1 187 ? 24.431 -0.582 -12.393 1.00 90.44 187 PHE A C 1
ATOM 1527 O O . PHE A 1 187 ? 25.600 -0.222 -12.272 1.00 90.44 187 PHE A O 1
ATOM 1534 N N . SER A 1 188 ? 23.949 -1.639 -11.727 1.00 85.94 188 SER A N 1
ATOM 1535 C CA . SER A 1 188 ? 24.738 -2.512 -10.838 1.00 85.94 188 SER A CA 1
ATOM 1536 C C . SER A 1 188 ? 25.538 -1.782 -9.743 1.00 85.94 188 SER A C 1
ATOM 1538 O O . SER A 1 188 ? 26.551 -2.290 -9.260 1.00 85.94 188 SER A O 1
ATOM 1540 N N . THR A 1 189 ? 25.102 -0.592 -9.313 1.00 90.81 189 THR A N 1
ATOM 1541 C CA . THR A 1 189 ? 25.778 0.149 -8.239 1.00 90.81 189 THR A CA 1
ATOM 1542 C C . THR A 1 189 ? 25.329 -0.346 -6.861 1.00 90.81 189 THR A C 1
ATOM 1544 O O . THR A 1 189 ? 24.165 -0.682 -6.632 1.00 90.81 189 THR A O 1
ATOM 1547 N N . GLY A 1 190 ? 26.258 -0.365 -5.898 1.00 91.94 190 GLY A N 1
ATOM 1548 C CA . GLY A 1 190 ? 25.985 -0.842 -4.535 1.00 91.94 190 GLY A CA 1
ATOM 1549 C C . GLY A 1 190 ? 24.914 -0.039 -3.782 1.00 91.94 190 GLY A C 1
ATOM 1550 O O . GLY A 1 190 ? 24.273 -0.570 -2.881 1.00 91.94 190 GLY A O 1
ATOM 1551 N N . GLN A 1 191 ? 24.675 1.219 -4.164 1.00 94.81 191 GLN A N 1
ATOM 1552 C CA . GLN A 1 191 ? 23.656 2.073 -3.543 1.00 94.81 191 GLN A CA 1
ATOM 1553 C C . GLN A 1 191 ? 22.234 1.549 -3.797 1.00 94.81 191 GLN A C 1
ATOM 1555 O O . GLN A 1 191 ? 21.413 1.527 -2.878 1.00 94.81 191 GLN A O 1
ATOM 1560 N N . PHE A 1 192 ? 21.959 1.044 -5.005 1.00 94.88 192 PHE A N 1
ATOM 1561 C CA . PHE A 1 192 ? 20.633 0.529 -5.356 1.00 94.88 192 PHE A CA 1
ATOM 1562 C C . PHE A 1 192 ? 20.268 -0.753 -4.599 1.00 94.88 192 PHE A C 1
ATOM 1564 O O . PHE A 1 192 ? 19.089 -0.977 -4.332 1.00 94.88 192 PHE A O 1
ATOM 1571 N N . TRP A 1 193 ? 21.252 -1.549 -4.157 1.00 96.50 193 TRP A N 1
ATOM 1572 C CA . TRP A 1 193 ? 21.001 -2.667 -3.238 1.00 96.50 193 TRP A CA 1
ATOM 1573 C C . TRP A 1 193 ? 20.418 -2.182 -1.909 1.00 96.50 193 TRP A C 1
ATOM 1575 O O . TRP A 1 193 ? 19.439 -2.747 -1.422 1.00 96.50 193 TRP A O 1
ATOM 1585 N N . GLY A 1 194 ? 20.991 -1.115 -1.344 1.00 96.62 194 GLY A N 1
ATOM 1586 C CA . GLY A 1 194 ? 20.492 -0.501 -0.115 1.00 96.62 194 GLY A CA 1
ATOM 1587 C C . GLY A 1 194 ? 19.063 0.019 -0.275 1.00 96.62 194 GLY A C 1
ATOM 1588 O O . GLY A 1 194 ? 18.203 -0.286 0.553 1.00 96.62 194 GLY A O 1
ATOM 1589 N N . PHE A 1 195 ? 18.786 0.732 -1.372 1.00 96.75 195 PHE A N 1
ATOM 1590 C CA . PHE A 1 195 ? 17.438 1.223 -1.676 1.00 96.75 195 PHE A CA 1
ATOM 1591 C C . PHE A 1 195 ? 16.432 0.091 -1.878 1.00 96.75 195 PHE A C 1
ATOM 1593 O O . PHE A 1 195 ? 15.344 0.148 -1.311 1.00 96.75 195 PHE A O 1
ATOM 1600 N N . PHE A 1 196 ? 16.794 -0.969 -2.601 1.00 97.19 196 PHE A N 1
ATOM 1601 C CA . PHE A 1 196 ? 15.911 -2.111 -2.819 1.00 97.19 196 PHE A CA 1
ATOM 1602 C C . PHE A 1 196 ? 15.574 -2.847 -1.515 1.00 97.19 196 PHE A C 1
ATOM 1604 O O . PHE A 1 196 ? 14.399 -3.068 -1.220 1.00 97.19 196 PHE A O 1
ATOM 1611 N N . ILE A 1 197 ? 16.581 -3.183 -0.698 1.00 98.19 197 ILE A N 1
ATOM 1612 C CA . ILE A 1 197 ? 16.373 -3.889 0.578 1.00 98.19 197 ILE A CA 1
ATOM 1613 C C . ILE A 1 197 ? 15.508 -3.044 1.516 1.00 98.19 197 ILE A C 1
ATOM 1615 O O . ILE A 1 197 ? 14.537 -3.547 2.087 1.00 98.19 197 ILE A O 1
ATOM 1619 N N . MET A 1 198 ? 15.820 -1.753 1.649 1.00 98.19 198 MET A N 1
ATOM 1620 C CA . MET A 1 198 ? 15.038 -0.869 2.507 1.00 98.19 198 MET A CA 1
ATOM 1621 C C . MET A 1 198 ? 13.627 -0.640 1.948 1.00 98.19 198 MET A C 1
ATOM 1623 O O . MET A 1 198 ? 12.665 -0.627 2.711 1.00 98.19 198 MET A O 1
ATOM 1627 N N . GLY A 1 199 ? 13.466 -0.548 0.627 1.00 98.06 199 GLY A N 1
ATOM 1628 C CA . GLY A 1 199 ? 12.164 -0.494 -0.041 1.00 98.06 199 GLY A CA 1
ATOM 1629 C C . GLY A 1 199 ? 11.285 -1.702 0.287 1.00 98.06 199 GLY A C 1
ATOM 1630 O O . GLY A 1 199 ? 10.131 -1.531 0.688 1.00 98.06 199 GLY A O 1
ATOM 1631 N N . CYS A 1 200 ? 11.840 -2.915 0.224 1.00 98.44 200 CYS A N 1
ATOM 1632 C CA . CYS A 1 200 ? 11.147 -4.144 0.618 1.00 98.44 200 CYS A CA 1
ATOM 1633 C C . CYS A 1 200 ? 10.689 -4.101 2.084 1.00 98.44 200 CYS A C 1
ATOM 1635 O O . CYS A 1 200 ? 9.535 -4.422 2.373 1.00 98.44 200 CYS A O 1
ATOM 1637 N N . ILE A 1 201 ? 11.564 -3.668 3.000 1.00 98.56 201 ILE A N 1
ATOM 1638 C CA . ILE A 1 201 ? 11.237 -3.538 4.429 1.00 98.56 201 ILE A CA 1
ATOM 1639 C C . ILE A 1 201 ? 10.114 -2.514 4.640 1.00 98.56 201 ILE A C 1
ATOM 1641 O O . ILE A 1 201 ? 9.162 -2.810 5.361 1.00 98.56 201 ILE A O 1
ATOM 1645 N N . MET A 1 202 ? 10.186 -1.340 4.000 1.00 98.44 202 MET A N 1
ATOM 1646 C CA . MET A 1 202 ? 9.146 -0.308 4.110 1.00 98.44 202 MET A CA 1
ATOM 1647 C C . MET A 1 202 ? 7.814 -0.796 3.538 1.00 98.44 202 MET A C 1
ATOM 1649 O O . MET A 1 202 ? 6.788 -0.674 4.199 1.00 98.44 202 MET A O 1
ATOM 1653 N N . THR A 1 203 ? 7.822 -1.402 2.348 1.00 98.44 203 THR A N 1
ATOM 1654 C CA . THR A 1 203 ? 6.606 -1.905 1.690 1.00 98.44 203 THR A CA 1
ATOM 1655 C C . THR A 1 203 ? 5.930 -2.980 2.537 1.00 98.44 203 THR A C 1
ATOM 1657 O O . THR A 1 203 ? 4.741 -2.872 2.842 1.00 98.44 203 THR A O 1
ATOM 1660 N N . LEU A 1 204 ? 6.687 -3.995 2.968 1.00 98.44 204 LEU A N 1
ATOM 1661 C CA . LEU A 1 204 ? 6.156 -5.088 3.780 1.00 98.44 204 LEU A CA 1
ATOM 1662 C C . LEU A 1 204 ? 5.706 -4.591 5.156 1.00 98.44 204 LEU A C 1
ATOM 1664 O O . LEU A 1 204 ? 4.598 -4.904 5.583 1.00 98.44 204 LEU A O 1
ATOM 1668 N N . GLY A 1 205 ? 6.533 -3.791 5.834 1.00 98.12 205 GLY A N 1
ATOM 1669 C CA . GLY A 1 205 ? 6.201 -3.219 7.137 1.00 98.12 205 GLY A CA 1
ATOM 1670 C C . GLY A 1 205 ? 4.920 -2.390 7.082 1.00 98.12 205 GLY A C 1
ATOM 1671 O O . GLY A 1 205 ? 4.048 -2.545 7.930 1.00 98.12 205 GLY A O 1
ATOM 1672 N N . ASN A 1 206 ? 4.755 -1.576 6.041 1.00 97.88 206 ASN A N 1
ATOM 1673 C CA . ASN A 1 206 ? 3.579 -0.739 5.862 1.00 97.88 206 ASN A CA 1
ATOM 1674 C C . ASN A 1 206 ? 2.300 -1.553 5.582 1.00 97.88 206 ASN A C 1
ATOM 1676 O O . ASN A 1 206 ? 1.259 -1.280 6.180 1.00 97.88 206 ASN A O 1
ATOM 1680 N N . ILE A 1 207 ? 2.383 -2.599 4.745 1.00 98.25 207 ILE A N 1
ATOM 1681 C CA . ILE A 1 207 ? 1.272 -3.545 4.522 1.00 98.25 207 ILE A CA 1
ATOM 1682 C C . ILE A 1 207 ? 0.902 -4.259 5.827 1.00 98.25 207 ILE A C 1
ATOM 1684 O O . ILE A 1 207 ? -0.281 -4.384 6.135 1.00 98.25 207 ILE A O 1
ATOM 1688 N N . LEU A 1 208 ? 1.889 -4.703 6.612 1.00 97.62 208 LEU A N 1
ATOM 1689 C CA . LEU A 1 208 ? 1.651 -5.389 7.883 1.00 97.62 208 LEU A CA 1
ATOM 1690 C C . LEU A 1 208 ? 0.992 -4.474 8.920 1.00 97.62 208 LEU A C 1
ATOM 1692 O O . LEU A 1 208 ? 0.048 -4.907 9.577 1.00 97.62 208 LEU A O 1
ATOM 1696 N N . ILE A 1 209 ? 1.439 -3.219 9.046 1.00 96.62 209 ILE A N 1
ATOM 1697 C CA . ILE A 1 209 ? 0.815 -2.244 9.953 1.00 96.62 209 ILE A CA 1
ATOM 1698 C C . ILE A 1 209 ? -0.632 -1.988 9.528 1.00 96.62 209 ILE A C 1
ATOM 1700 O O . ILE A 1 209 ? -1.527 -2.092 10.364 1.00 96.62 209 ILE A O 1
ATOM 1704 N N . PHE A 1 210 ? -0.877 -1.721 8.241 1.00 96.06 210 PHE A N 1
ATOM 1705 C CA . PHE A 1 210 ? -2.229 -1.513 7.716 1.00 96.06 210 PHE A CA 1
ATOM 1706 C C . PHE A 1 210 ? -3.136 -2.738 7.926 1.00 96.06 210 PHE A C 1
ATOM 1708 O O . PHE A 1 210 ? -4.287 -2.607 8.350 1.00 96.06 210 PHE A O 1
ATOM 1715 N N . ALA A 1 211 ? -2.625 -3.941 7.655 1.00 95.88 211 ALA A N 1
ATOM 1716 C CA . ALA A 1 211 ? -3.372 -5.178 7.837 1.00 95.88 211 ALA A CA 1
ATOM 1717 C C . ALA A 1 211 ? -3.712 -5.413 9.312 1.00 95.88 211 ALA A C 1
ATOM 1719 O O . ALA A 1 211 ? -4.859 -5.722 9.631 1.00 95.88 211 ALA A O 1
ATOM 1720 N N . ALA A 1 212 ? -2.744 -5.221 10.212 1.00 93.75 212 ALA A N 1
ATOM 1721 C CA . ALA A 1 212 ? -2.949 -5.362 11.646 1.00 93.75 212 ALA A CA 1
ATOM 1722 C C . ALA A 1 212 ? -3.996 -4.365 12.157 1.00 93.75 212 ALA A C 1
ATOM 1724 O O . ALA A 1 212 ? -4.968 -4.779 12.788 1.00 93.75 212 ALA A O 1
ATOM 1725 N N . THR A 1 213 ? -3.857 -3.071 11.846 1.00 92.62 213 THR A N 1
ATOM 1726 C CA . THR A 1 213 ? -4.809 -2.051 12.314 1.00 92.62 213 THR A CA 1
ATOM 1727 C C . THR A 1 213 ? -6.214 -2.279 11.774 1.00 92.62 213 THR A C 1
ATOM 1729 O O . THR A 1 213 ? -7.176 -2.162 12.530 1.00 92.62 213 THR A O 1
ATOM 1732 N N . SER A 1 214 ? -6.348 -2.676 10.508 1.00 92.25 214 SER A N 1
ATOM 1733 C CA . SER A 1 214 ? -7.650 -2.971 9.901 1.00 92.25 214 SER A CA 1
ATOM 1734 C C . SER A 1 214 ? -8.305 -4.217 10.504 1.00 92.25 214 SER A C 1
ATOM 1736 O O . SER A 1 214 ? -9.500 -4.200 10.790 1.00 92.25 214 SER A O 1
ATOM 1738 N N . LEU A 1 215 ? -7.540 -5.290 10.747 1.00 92.50 215 LEU A N 1
ATOM 1739 C CA . LEU A 1 215 ? -8.047 -6.514 11.383 1.00 92.50 215 LEU A CA 1
ATOM 1740 C C . LEU A 1 215 ? -8.490 -6.274 12.828 1.00 92.50 215 LEU A C 1
ATOM 1742 O O . LEU A 1 215 ? -9.524 -6.792 13.242 1.00 92.50 215 LEU A O 1
ATOM 1746 N N . PHE A 1 216 ? -7.732 -5.489 13.593 1.00 90.50 216 PHE A N 1
ATOM 1747 C CA . PHE A 1 216 ? -8.137 -5.117 14.946 1.00 90.50 216 PHE A CA 1
ATOM 1748 C C . PHE A 1 216 ? -9.361 -4.197 14.944 1.00 90.50 216 PHE A C 1
ATOM 1750 O O . PHE A 1 216 ? -10.244 -4.389 15.772 1.00 90.50 216 PHE A O 1
ATOM 1757 N N . CYS A 1 217 ? -9.455 -3.258 13.995 1.00 88.12 217 CYS A N 1
ATOM 1758 C CA . CYS A 1 217 ? -10.626 -2.394 13.833 1.00 88.12 217 CYS A CA 1
ATOM 1759 C C . CYS A 1 217 ? -11.900 -3.208 13.575 1.00 88.12 217 CYS A C 1
ATOM 1761 O O . CYS A 1 217 ? -12.899 -3.017 14.257 1.00 88.12 217 CYS A O 1
ATOM 1763 N N . ALA A 1 218 ? -11.842 -4.172 12.654 1.00 88.25 218 ALA A N 1
ATOM 1764 C CA . ALA A 1 218 ? -12.987 -5.016 12.314 1.00 88.25 218 ALA A CA 1
ATOM 1765 C C . ALA A 1 218 ? -13.456 -5.925 13.466 1.00 88.25 218 ALA A C 1
ATOM 1767 O O . ALA A 1 218 ? -14.617 -6.321 13.501 1.00 88.25 218 ALA A O 1
ATOM 1768 N N . ASN A 1 219 ? -12.562 -6.246 14.407 1.00 86.31 219 ASN A N 1
ATOM 1769 C CA . ASN A 1 219 ? -12.871 -7.038 15.601 1.00 86.31 219 ASN A CA 1
ATOM 1770 C C . ASN A 1 219 ? -13.160 -6.179 16.848 1.00 86.31 219 ASN A C 1
ATOM 1772 O O . ASN A 1 219 ? -13.445 -6.737 17.908 1.00 86.31 219 ASN A O 1
ATOM 1776 N N . SER A 1 220 ? -13.050 -4.850 16.760 1.00 84.50 220 SER A N 1
ATOM 1777 C CA . SER A 1 220 ? -13.380 -3.952 17.869 1.00 84.50 220 SER A CA 1
ATOM 1778 C C . SER A 1 220 ? -14.894 -3.877 18.052 1.00 84.50 220 SER A C 1
ATOM 1780 O O . SER A 1 220 ? -15.672 -4.032 17.112 1.00 84.50 220 SER A O 1
ATOM 1782 N N . THR A 1 221 ? -15.331 -3.596 19.279 1.00 80.62 221 THR A N 1
ATOM 1783 C CA . THR A 1 221 ? -16.750 -3.369 19.578 1.00 80.62 221 THR A CA 1
ATOM 1784 C C . THR A 1 221 ? -17.259 -2.018 19.072 1.00 80.62 221 THR A C 1
ATOM 1786 O O . THR A 1 221 ? -18.460 -1.757 19.136 1.00 80.62 221 THR A O 1
ATOM 1789 N N . ILE A 1 222 ? -16.365 -1.136 18.612 1.00 83.44 222 ILE A N 1
ATOM 1790 C CA . ILE A 1 222 ? -16.707 0.205 18.140 1.00 83.44 222 ILE A CA 1
ATOM 1791 C C . ILE A 1 222 ? -16.574 0.277 16.628 1.00 83.44 222 ILE A C 1
ATOM 1793 O O . ILE A 1 222 ? -15.495 0.109 16.065 1.00 83.44 222 ILE A O 1
ATOM 1797 N N . PHE A 1 223 ? -17.687 0.607 15.979 1.00 80.81 223 PHE A N 1
ATOM 1798 C CA . PHE A 1 223 ? -17.732 0.808 14.541 1.00 80.81 223 PHE A CA 1
ATOM 1799 C C . PHE A 1 223 ? -17.309 2.230 14.181 1.00 80.81 223 PHE A C 1
ATOM 1801 O O . PHE A 1 223 ? -18.013 3.197 14.474 1.00 80.81 223 PHE A O 1
ATOM 1808 N N . ASP A 1 224 ? -16.180 2.352 13.489 1.00 82.31 224 ASP A N 1
ATOM 1809 C CA . ASP A 1 224 ? -15.816 3.583 12.796 1.00 82.31 224 ASP A CA 1
ATOM 1810 C C . ASP A 1 224 ? -16.466 3.603 11.412 1.00 82.31 224 ASP A C 1
ATOM 1812 O O . ASP A 1 224 ? -15.993 2.934 10.497 1.00 82.31 224 ASP A O 1
ATOM 1816 N N . ILE A 1 225 ? -17.573 4.321 11.235 1.00 86.56 225 ILE A N 1
ATOM 1817 C CA . ILE A 1 225 ? -18.298 4.331 9.958 1.00 86.56 225 ILE A CA 1
ATOM 1818 C C . ILE A 1 225 ? -17.638 5.338 9.007 1.00 86.56 225 ILE A C 1
ATOM 1820 O O . ILE A 1 225 ? -17.839 6.546 9.115 1.00 86.56 225 ILE A O 1
ATOM 1824 N N . ASN A 1 226 ? -16.869 4.829 8.043 1.00 87.56 226 ASN A N 1
ATOM 1825 C CA . ASN A 1 226 ? -16.217 5.613 6.992 1.00 87.56 226 ASN A CA 1
ATOM 1826 C C . ASN A 1 226 ? -16.278 4.885 5.623 1.00 87.56 226 ASN A C 1
ATOM 1828 O O . ASN A 1 226 ? -16.854 3.799 5.522 1.00 87.56 226 ASN A O 1
ATOM 1832 N N . LEU A 1 227 ? -15.723 5.485 4.556 1.00 87.56 227 LEU A N 1
ATOM 1833 C CA . LEU A 1 227 ? -15.758 4.915 3.193 1.00 87.56 227 LEU A CA 1
ATOM 1834 C C . LEU A 1 227 ? -15.022 3.573 3.077 1.00 87.56 227 LEU A C 1
ATOM 1836 O O . LEU A 1 227 ? -15.441 2.714 2.308 1.00 87.56 227 LEU A O 1
ATOM 1840 N N . THR A 1 228 ? -13.926 3.412 3.816 1.00 86.62 228 THR A N 1
ATOM 1841 C CA . THR A 1 228 ? -13.044 2.239 3.779 1.00 86.62 228 THR A CA 1
ATOM 1842 C C . THR A 1 228 ? -13.355 1.226 4.880 1.00 86.62 228 THR A C 1
ATOM 1844 O O . THR A 1 228 ? -12.666 0.217 4.992 1.00 86.62 228 THR A O 1
ATOM 1847 N N . SER A 1 229 ? -14.376 1.486 5.696 1.00 88.00 229 SER A N 1
ATOM 1848 C CA . SER A 1 229 ? -14.712 0.683 6.863 1.00 88.00 229 SER A CA 1
ATOM 1849 C C . SER A 1 229 ? -15.508 -0.557 6.477 1.00 88.00 229 SER A C 1
ATOM 1851 O O . SER A 1 229 ? -16.517 -0.473 5.769 1.00 88.00 229 SER A O 1
ATOM 1853 N N . THR A 1 230 ? -15.053 -1.710 6.962 1.00 89.31 230 THR A N 1
ATOM 1854 C CA . THR A 1 230 ? -15.561 -3.028 6.573 1.00 89.31 230 THR A CA 1
ATOM 1855 C C . THR A 1 230 ? -15.706 -3.956 7.768 1.00 89.31 230 THR A C 1
ATOM 1857 O O . THR A 1 230 ? -14.817 -3.984 8.619 1.00 89.31 230 THR A O 1
ATOM 1860 N N . PHE A 1 231 ? -16.718 -4.821 7.742 1.00 89.75 231 PHE A N 1
ATOM 1861 C CA . PHE A 1 231 ? -16.834 -5.969 8.646 1.00 89.75 231 PHE A CA 1
ATOM 1862 C C . PHE A 1 231 ? -15.703 -6.983 8.439 1.00 89.75 231 PHE A C 1
ATOM 1864 O O . PHE A 1 231 ? -15.274 -7.658 9.371 1.00 89.75 231 PHE A O 1
ATOM 1871 N N . ASN A 1 232 ? -15.203 -7.094 7.208 1.00 91.19 232 ASN A N 1
ATOM 1872 C CA . ASN A 1 232 ? -14.102 -7.975 6.856 1.00 91.19 232 ASN A CA 1
ATOM 1873 C C . ASN A 1 232 ? -13.084 -7.218 5.989 1.00 91.19 232 ASN A C 1
ATOM 1875 O O . ASN A 1 232 ? -13.310 -7.042 4.793 1.00 91.19 232 ASN A O 1
ATOM 1879 N N . PRO A 1 233 ? -11.932 -6.810 6.545 1.00 92.31 233 PRO A N 1
ATOM 1880 C CA . PRO A 1 233 ? -10.952 -6.002 5.823 1.00 92.31 233 PRO A CA 1
ATOM 1881 C C . PRO A 1 233 ? -10.082 -6.835 4.879 1.00 92.31 233 PRO A C 1
ATOM 1883 O O . PRO A 1 233 ? -9.294 -6.278 4.113 1.00 92.31 233 PRO A O 1
ATOM 1886 N N . LYS A 1 234 ? -10.192 -8.173 4.910 1.00 92.88 234 LYS A N 1
ATOM 1887 C CA . LYS A 1 234 ? -9.333 -9.074 4.128 1.00 92.88 234 LYS A CA 1
ATOM 1888 C C . LYS A 1 234 ? -9.356 -8.772 2.627 1.00 92.88 234 LYS A C 1
ATOM 1890 O O . LYS A 1 234 ? -8.271 -8.754 2.054 1.00 92.88 234 LYS A O 1
ATOM 1895 N N . PRO A 1 235 ? -10.503 -8.505 1.970 1.00 91.44 235 PRO A N 1
ATOM 1896 C CA . PRO A 1 235 ? -10.508 -8.180 0.546 1.00 91.44 235 PRO A CA 1
ATOM 1897 C C . PRO A 1 235 ? -9.822 -6.847 0.232 1.00 91.44 235 PRO A C 1
ATOM 1899 O O . PRO A 1 235 ? -9.104 -6.747 -0.759 1.00 91.44 235 PRO A O 1
ATOM 1902 N N . LEU A 1 236 ? -9.975 -5.832 1.091 1.00 92.19 236 LEU A N 1
ATOM 1903 C CA . LEU A 1 236 ? -9.279 -4.552 0.936 1.00 92.19 236 LEU A CA 1
ATOM 1904 C C . LEU A 1 236 ? -7.758 -4.726 1.081 1.00 92.19 236 LEU A C 1
ATOM 1906 O O . LEU A 1 236 ? -7.008 -4.269 0.219 1.00 92.19 236 LEU A O 1
ATOM 1910 N N . ILE A 1 237 ? -7.314 -5.443 2.120 1.00 95.25 237 ILE A N 1
ATOM 1911 C CA . ILE A 1 237 ? -5.898 -5.781 2.346 1.00 95.25 237 ILE A CA 1
ATOM 1912 C C . ILE A 1 237 ? -5.338 -6.576 1.161 1.00 95.25 237 ILE A C 1
ATOM 1914 O O . ILE A 1 237 ? -4.259 -6.259 0.657 1.00 95.25 237 ILE A O 1
ATOM 1918 N N . LEU A 1 238 ? -6.074 -7.588 0.693 1.00 94.31 238 LEU A N 1
ATOM 1919 C CA . LEU A 1 238 ? -5.681 -8.433 -0.430 1.00 94.31 238 LEU A CA 1
ATOM 1920 C C . LEU A 1 238 ? -5.516 -7.604 -1.707 1.00 94.31 238 LEU A C 1
ATOM 1922 O O . LEU A 1 238 ? -4.477 -7.694 -2.351 1.00 94.31 238 LEU A O 1
ATOM 1926 N N . THR A 1 239 ? -6.485 -6.750 -2.040 1.00 94.19 239 THR A N 1
ATOM 1927 C CA . THR A 1 239 ? -6.414 -5.883 -3.224 1.00 94.19 239 THR A CA 1
ATOM 1928 C C . THR A 1 239 ? -5.240 -4.915 -3.158 1.00 94.19 239 THR A C 1
ATOM 1930 O O . THR A 1 239 ? -4.510 -4.794 -4.138 1.00 94.19 239 THR A O 1
ATOM 1933 N N . LEU A 1 240 ? -4.993 -4.265 -2.018 1.00 95.62 240 LEU A N 1
ATOM 1934 C CA . LEU A 1 240 ? -3.823 -3.393 -1.863 1.00 95.62 240 LEU A CA 1
ATOM 1935 C C . LEU A 1 240 ? -2.505 -4.163 -2.011 1.00 95.62 240 LEU A C 1
ATOM 1937 O O . LEU A 1 240 ? -1.586 -3.684 -2.670 1.00 95.62 240 LEU A O 1
ATOM 1941 N N . THR A 1 241 ? -2.432 -5.376 -1.460 1.00 97.25 241 THR A N 1
ATOM 1942 C CA . THR A 1 241 ? -1.242 -6.235 -1.547 1.00 97.25 241 THR A CA 1
ATOM 1943 C C . THR A 1 241 ? -0.995 -6.718 -2.978 1.00 97.25 241 THR A C 1
ATOM 1945 O O . THR A 1 241 ? 0.139 -6.674 -3.447 1.00 97.25 241 THR A O 1
ATOM 1948 N N . ILE A 1 242 ? -2.046 -7.135 -3.696 1.00 96.56 242 ILE A N 1
ATOM 1949 C CA . ILE A 1 242 ? -1.967 -7.532 -5.110 1.00 96.56 242 ILE A CA 1
ATOM 1950 C C . ILE A 1 242 ? -1.475 -6.360 -5.960 1.00 96.56 242 ILE A C 1
ATOM 1952 O O . ILE A 1 242 ? -0.551 -6.544 -6.748 1.00 96.56 242 ILE A O 1
ATOM 1956 N N . ASN A 1 243 ? -2.049 -5.164 -5.784 1.00 97.00 243 ASN A N 1
ATOM 1957 C CA . ASN A 1 243 ? -1.624 -3.978 -6.529 1.00 97.00 243 ASN A CA 1
ATOM 1958 C C . ASN A 1 243 ? -0.157 -3.643 -6.229 1.00 97.00 243 ASN A C 1
ATOM 1960 O O . ASN A 1 243 ? 0.623 -3.484 -7.159 1.00 97.00 243 ASN A O 1
ATOM 1964 N N . ALA A 1 244 ? 0.260 -3.636 -4.959 1.00 97.75 244 ALA A N 1
ATOM 1965 C CA . ALA A 1 244 ? 1.659 -3.416 -4.582 1.00 97.75 244 ALA A CA 1
ATOM 1966 C C . ALA A 1 244 ? 2.616 -4.435 -5.229 1.00 97.75 244 ALA A C 1
ATOM 1968 O O . ALA A 1 244 ? 3.642 -4.058 -5.796 1.00 97.75 244 ALA A O 1
ATOM 1969 N N . ALA A 1 245 ? 2.263 -5.723 -5.196 1.00 97.62 245 ALA A N 1
ATOM 1970 C CA . ALA A 1 245 ? 3.050 -6.780 -5.826 1.00 97.62 245 ALA A CA 1
ATOM 1971 C C . ALA A 1 245 ? 3.122 -6.605 -7.351 1.00 97.62 245 ALA A C 1
ATOM 1973 O O . ALA A 1 245 ? 4.199 -6.737 -7.931 1.00 97.62 245 ALA A O 1
ATOM 1974 N N . CYS A 1 246 ? 2.005 -6.253 -7.994 1.00 96.81 246 CYS A N 1
ATOM 1975 C CA . CYS A 1 246 ? 1.952 -6.000 -9.433 1.00 96.81 246 CYS A CA 1
ATOM 1976 C C . CYS A 1 246 ? 2.744 -4.752 -9.826 1.00 96.81 246 CYS A C 1
ATOM 1978 O O . CYS A 1 246 ? 3.384 -4.773 -10.868 1.00 96.81 246 CYS A O 1
ATOM 1980 N N . ILE A 1 247 ? 2.779 -3.704 -8.995 1.00 96.12 247 ILE A N 1
ATOM 1981 C CA . ILE A 1 247 ? 3.629 -2.524 -9.214 1.00 96.12 247 ILE A CA 1
ATOM 1982 C C . ILE A 1 247 ? 5.102 -2.923 -9.214 1.00 96.12 247 ILE A C 1
ATOM 1984 O O . ILE A 1 247 ? 5.810 -2.586 -10.156 1.00 96.12 247 ILE A O 1
ATOM 1988 N N . ILE A 1 248 ? 5.566 -3.668 -8.205 1.00 96.69 248 ILE A N 1
ATOM 1989 C CA . ILE A 1 248 ? 6.961 -4.136 -8.149 1.00 96.69 248 ILE A CA 1
ATOM 1990 C C . ILE A 1 248 ? 7.267 -5.026 -9.359 1.00 96.69 248 ILE A C 1
ATOM 1992 O O . ILE A 1 248 ? 8.268 -4.821 -10.046 1.00 96.69 248 ILE A O 1
ATOM 1996 N N . ALA A 1 249 ? 6.379 -5.978 -9.657 1.00 96.06 249 ALA A N 1
ATOM 1997 C CA . ALA A 1 249 ? 6.519 -6.862 -10.805 1.00 96.06 249 ALA A CA 1
ATOM 1998 C C . ALA A 1 249 ? 6.529 -6.087 -12.130 1.00 96.06 249 ALA A C 1
ATOM 2000 O O . ALA A 1 249 ? 7.288 -6.446 -13.018 1.00 96.06 249 ALA A O 1
ATOM 2001 N N . ASN A 1 250 ? 5.775 -4.995 -12.260 1.00 93.56 250 ASN A N 1
ATOM 2002 C CA . ASN A 1 250 ? 5.747 -4.166 -13.463 1.00 93.56 250 ASN A CA 1
ATOM 2003 C C . ASN A 1 250 ? 7.156 -3.678 -13.851 1.00 93.56 250 ASN A C 1
ATOM 2005 O O . ASN A 1 250 ? 7.552 -3.786 -15.010 1.00 93.56 250 ASN A O 1
ATOM 2009 N N . TYR A 1 251 ? 7.947 -3.229 -12.870 1.00 93.00 251 TYR A N 1
ATOM 2010 C CA . TYR A 1 251 ? 9.336 -2.805 -13.089 1.00 93.00 251 TYR A CA 1
ATOM 2011 C C . TYR A 1 251 ? 10.275 -3.959 -13.451 1.00 93.00 251 TYR A C 1
ATOM 2013 O O . TYR A 1 251 ? 11.174 -3.781 -14.269 1.00 93.00 251 TYR A O 1
ATOM 2021 N N . ILE A 1 252 ? 10.066 -5.145 -12.872 1.00 91.69 252 ILE A N 1
ATOM 2022 C CA . ILE A 1 252 ? 10.848 -6.348 -13.201 1.00 91.69 252 ILE A CA 1
ATOM 2023 C C . ILE A 1 252 ? 10.542 -6.794 -14.632 1.00 91.69 252 ILE A C 1
ATOM 2025 O O . ILE A 1 252 ? 11.441 -7.033 -15.433 1.00 91.69 252 ILE A O 1
ATOM 2029 N N . PHE A 1 253 ? 9.255 -6.894 -14.960 1.00 92.56 253 PHE A N 1
ATOM 2030 C CA . PHE A 1 253 ? 8.768 -7.414 -16.231 1.00 92.56 253 PHE A CA 1
ATOM 2031 C C . PHE A 1 253 ? 9.068 -6.481 -17.407 1.00 92.56 253 PHE A C 1
ATOM 2033 O O . PHE A 1 253 ? 9.190 -6.971 -18.525 1.00 92.56 253 PHE A O 1
ATOM 2040 N N . LYS A 1 254 ? 9.292 -5.182 -17.156 1.00 89.06 254 LYS A N 1
ATOM 2041 C CA . LYS A 1 254 ? 9.810 -4.223 -18.147 1.00 89.06 254 LYS A CA 1
ATOM 2042 C C . LYS A 1 254 ? 11.131 -4.672 -18.794 1.00 89.06 254 LYS A C 1
ATOM 2044 O O . LYS A 1 254 ? 11.400 -4.318 -19.932 1.00 89.06 254 LYS A O 1
ATOM 2049 N N . MET A 1 255 ? 11.949 -5.468 -18.104 1.00 88.44 255 MET A N 1
ATOM 2050 C CA . MET A 1 255 ? 13.227 -5.968 -18.641 1.00 88.44 255 MET A CA 1
ATOM 2051 C C . MET A 1 255 ? 13.073 -7.139 -19.610 1.00 88.44 255 MET A C 1
ATOM 2053 O O . MET A 1 255 ? 14.020 -7.518 -20.297 1.00 88.44 255 MET A O 1
ATOM 2057 N N . PHE A 1 256 ? 11.900 -7.762 -19.619 1.00 92.25 256 PHE A N 1
ATOM 2058 C CA . PHE A 1 256 ? 11.626 -8.943 -20.413 1.00 92.25 256 PHE A CA 1
ATOM 2059 C C . PHE A 1 256 ? 10.860 -8.565 -21.686 1.00 92.25 256 PHE A C 1
ATOM 2061 O O . PHE A 1 256 ? 10.306 -7.471 -21.789 1.00 92.25 256 PHE A O 1
ATOM 2068 N N . PRO A 1 257 ? 10.792 -9.468 -22.679 1.00 91.25 257 PRO A N 1
ATOM 2069 C CA . PRO A 1 257 ? 10.024 -9.203 -23.884 1.00 91.25 257 PRO A CA 1
ATOM 2070 C C . PRO A 1 257 ? 8.547 -8.960 -23.564 1.00 91.25 257 PRO A C 1
ATOM 2072 O O . PRO A 1 257 ? 7.978 -9.614 -22.696 1.00 91.25 257 PRO A O 1
ATOM 2075 N N . LEU A 1 258 ? 7.899 -8.107 -24.357 1.00 87.56 258 LEU A N 1
ATOM 2076 C CA . LEU A 1 258 ? 6.538 -7.605 -24.136 1.00 87.56 258 LEU A CA 1
ATOM 2077 C C . LEU A 1 258 ? 5.473 -8.660 -23.761 1.00 87.56 258 LEU A C 1
ATOM 2079 O O . LEU A 1 258 ? 4.525 -8.361 -23.040 1.00 87.56 258 LEU A O 1
ATOM 2083 N N . TRP A 1 259 ? 5.601 -9.904 -24.232 1.00 89.62 259 TRP A N 1
ATOM 2084 C CA . TRP A 1 259 ? 4.641 -10.964 -23.909 1.00 89.62 259 TRP A CA 1
ATOM 2085 C C . TRP A 1 259 ? 4.590 -11.306 -22.412 1.00 89.62 259 TRP A C 1
ATOM 2087 O O . TRP A 1 259 ? 3.544 -11.740 -21.935 1.00 89.62 259 TRP A O 1
ATOM 2097 N N . THR A 1 260 ? 5.675 -11.109 -21.660 1.00 92.06 260 THR A N 1
ATOM 2098 C CA . THR A 1 260 ? 5.698 -11.392 -20.217 1.00 92.06 260 THR A CA 1
ATOM 2099 C C . THR A 1 260 ? 4.818 -10.406 -19.450 1.00 92.06 260 THR A C 1
ATOM 2101 O O . THR A 1 260 ? 4.137 -10.796 -18.503 1.00 92.06 260 THR A O 1
ATOM 2104 N N . ILE A 1 261 ? 4.767 -9.147 -19.891 1.00 90.50 261 ILE A N 1
ATOM 2105 C CA . ILE A 1 261 ? 3.897 -8.109 -19.327 1.00 90.50 261 ILE A CA 1
ATOM 2106 C C . ILE A 1 261 ? 2.428 -8.482 -19.535 1.00 90.50 261 ILE A C 1
ATOM 2108 O O . ILE A 1 261 ? 1.631 -8.322 -18.617 1.00 90.50 261 ILE A O 1
ATOM 2112 N N . LEU A 1 262 ? 2.075 -9.066 -20.686 1.00 91.31 262 LEU A N 1
ATOM 2113 C CA . LEU A 1 262 ? 0.717 -9.575 -20.921 1.00 91.31 262 LEU A CA 1
ATOM 2114 C C . LEU A 1 262 ? 0.344 -10.676 -19.924 1.00 91.31 262 LEU A C 1
ATOM 2116 O O . LEU A 1 262 ? -0.767 -10.683 -19.401 1.00 91.31 262 LEU A O 1
ATOM 2120 N N . VAL A 1 263 ? 1.276 -11.582 -19.611 1.00 93.12 263 VAL A N 1
ATOM 2121 C CA . VAL A 1 263 ? 1.052 -12.616 -18.586 1.00 93.12 263 VAL A CA 1
ATOM 2122 C C . VAL A 1 263 ? 0.818 -11.976 -17.217 1.00 93.12 263 VAL A C 1
ATOM 2124 O O . VAL A 1 263 ? -0.110 -12.372 -16.511 1.00 93.12 263 VAL A O 1
ATOM 2127 N N . LEU A 1 264 ? 1.608 -10.960 -16.856 1.00 94.31 264 LEU A N 1
ATOM 2128 C CA . LEU A 1 264 ? 1.434 -10.222 -15.604 1.00 94.31 264 LEU A CA 1
ATOM 2129 C C . LEU A 1 264 ? 0.079 -9.493 -15.548 1.00 94.31 264 LEU A C 1
ATOM 2131 O O . LEU A 1 264 ? -0.583 -9.524 -14.513 1.00 94.31 264 LEU A O 1
ATOM 2135 N N . GLN A 1 265 ? -0.365 -8.897 -16.656 1.00 93.12 265 GLN A N 1
ATOM 2136 C CA . GLN A 1 265 ? -1.671 -8.240 -16.782 1.00 93.12 265 GLN A CA 1
ATOM 2137 C C . GLN A 1 265 ? -2.837 -9.212 -16.597 1.00 93.12 265 GLN A C 1
ATOM 2139 O O . GLN A 1 265 ? -3.761 -8.931 -15.833 1.00 93.12 265 GLN A O 1
ATOM 2144 N N . VAL A 1 266 ? -2.776 -10.377 -17.247 1.00 93.19 266 VAL A N 1
ATOM 2145 C CA . VAL A 1 266 ? -3.786 -11.435 -17.095 1.00 93.19 266 VAL A CA 1
ATOM 2146 C C . VAL A 1 266 ? -3.819 -11.938 -15.653 1.00 93.19 266 VAL A C 1
ATOM 2148 O O . VAL A 1 266 ? -4.891 -12.066 -15.066 1.00 93.19 266 VAL A O 1
ATOM 2151 N N . LEU A 1 267 ? -2.653 -12.173 -15.049 1.00 94.94 267 LEU A N 1
ATOM 2152 C CA . LEU A 1 267 ? -2.544 -12.610 -13.660 1.00 94.94 267 LEU A CA 1
ATOM 2153 C C . LEU A 1 267 ? -3.112 -11.562 -12.688 1.00 94.94 267 LEU A C 1
ATOM 2155 O O . LEU A 1 267 ? -3.880 -11.913 -11.792 1.00 94.94 267 LEU A O 1
ATOM 2159 N N . HIS A 1 268 ? -2.815 -10.278 -12.904 1.00 95.19 268 HIS A N 1
ATOM 2160 C CA . HIS A 1 268 ? -3.402 -9.173 -12.148 1.00 95.19 268 HIS A CA 1
ATOM 2161 C C . HIS A 1 268 ? -4.931 -9.152 -12.278 1.00 95.19 268 HIS A C 1
ATOM 2163 O O . HIS A 1 268 ? -5.628 -9.114 -11.265 1.00 95.19 268 HIS A O 1
ATOM 2169 N N . ALA A 1 269 ? -5.466 -9.273 -13.498 1.00 93.81 269 ALA A N 1
ATOM 2170 C CA . ALA A 1 269 ? -6.906 -9.314 -13.742 1.00 93.81 269 ALA A CA 1
ATOM 2171 C C . ALA A 1 269 ? -7.590 -10.503 -13.043 1.00 93.81 269 ALA A C 1
ATOM 2173 O O . ALA A 1 269 ? -8.648 -10.325 -12.439 1.00 93.81 269 ALA A O 1
ATOM 2174 N N . VAL A 1 270 ? -6.979 -11.695 -13.060 1.00 94.31 270 VAL A N 1
ATOM 2175 C CA . VAL A 1 270 ? -7.484 -12.888 -12.354 1.00 94.31 270 VAL A CA 1
ATOM 2176 C C . VAL A 1 270 ? -7.538 -12.650 -10.845 1.00 94.31 270 VAL A C 1
ATOM 2178 O O . VAL A 1 270 ? -8.554 -12.940 -10.210 1.00 94.31 270 VAL A O 1
ATOM 2181 N N . PHE A 1 271 ? -6.482 -12.080 -10.263 1.00 94.06 271 PHE A N 1
ATOM 2182 C CA . PHE A 1 271 ? -6.456 -11.757 -8.839 1.00 94.06 271 PHE A CA 1
ATOM 2183 C C . PHE A 1 271 ? -7.468 -10.662 -8.464 1.00 94.06 271 PHE A C 1
ATOM 2185 O O . PHE A 1 271 ? -8.156 -10.794 -7.450 1.00 94.06 271 PHE A O 1
ATOM 2192 N N . CYS A 1 272 ? -7.645 -9.635 -9.301 1.00 91.88 272 CYS A N 1
ATOM 2193 C CA . CYS A 1 272 ? -8.695 -8.630 -9.124 1.00 91.88 272 CYS A CA 1
ATOM 2194 C C . CYS A 1 272 ? -10.100 -9.242 -9.211 1.00 91.88 272 CYS A C 1
ATOM 2196 O O . CYS A 1 272 ? -10.943 -8.930 -8.373 1.00 91.88 272 CYS A O 1
ATOM 2198 N N . CYS A 1 273 ? -10.347 -10.153 -10.161 1.00 92.00 273 CYS A N 1
ATOM 2199 C CA . CYS A 1 273 ? -11.608 -10.894 -10.264 1.00 92.00 273 CYS A CA 1
ATOM 2200 C C . CYS A 1 273 ? -11.875 -11.720 -9.003 1.00 92.00 273 CYS A C 1
ATOM 2202 O O . CYS A 1 273 ? -12.993 -11.724 -8.491 1.00 92.00 273 CYS A O 1
ATOM 2204 N N . PHE A 1 274 ? -10.852 -12.388 -8.464 1.00 92.19 274 PHE A N 1
ATOM 2205 C CA . PHE A 1 274 ? -10.978 -13.148 -7.224 1.00 92.19 274 PHE A CA 1
ATOM 2206 C C . PHE A 1 274 ? -11.361 -12.252 -6.035 1.00 92.19 274 PHE A C 1
ATOM 2208 O O . PHE A 1 274 ? -12.312 -12.570 -5.314 1.00 92.19 274 PHE A O 1
ATOM 2215 N N . SER A 1 275 ? -10.680 -11.114 -5.854 1.00 88.38 275 SER A N 1
ATOM 2216 C CA . SER A 1 275 ? -11.039 -10.125 -4.825 1.00 88.38 275 SER A CA 1
ATOM 2217 C C . SER A 1 275 ? -12.455 -9.574 -5.021 1.00 88.38 275 SER A C 1
ATOM 2219 O O . SER A 1 275 ? -13.209 -9.446 -4.057 1.00 88.38 275 SER A O 1
ATOM 2221 N N . PHE A 1 276 ? -12.842 -9.299 -6.268 1.00 88.94 276 PHE A N 1
ATOM 2222 C CA . PHE A 1 276 ? -14.161 -8.786 -6.628 1.00 88.94 276 PHE A CA 1
ATOM 2223 C C . PHE A 1 276 ? -15.290 -9.764 -6.280 1.00 88.94 276 PHE A C 1
ATOM 2225 O O . PHE A 1 276 ? -16.266 -9.374 -5.641 1.00 88.94 276 PHE A O 1
ATOM 2232 N N . ILE A 1 277 ? -15.136 -11.047 -6.628 1.00 89.25 277 ILE A N 1
ATOM 2233 C CA . ILE A 1 277 ? -16.124 -12.093 -6.317 1.00 89.25 277 ILE A CA 1
ATOM 2234 C C . ILE A 1 277 ? -16.329 -12.212 -4.807 1.00 89.25 277 ILE A C 1
ATOM 2236 O O . ILE A 1 277 ? -17.465 -12.324 -4.352 1.00 89.25 277 ILE A O 1
ATOM 2240 N N . LYS A 1 278 ? -15.249 -12.164 -4.014 1.00 85.12 278 LYS A N 1
ATOM 2241 C CA . LYS A 1 278 ? -15.364 -12.211 -2.549 1.00 85.12 278 LYS A CA 1
ATOM 2242 C C . LYS A 1 278 ? -16.259 -11.088 -2.026 1.00 85.12 278 LYS A C 1
ATOM 2244 O O . LYS A 1 278 ? -17.123 -11.350 -1.203 1.00 85.12 278 LYS A O 1
ATOM 2249 N N . ILE A 1 279 ? -16.118 -9.880 -2.551 1.00 81.00 279 ILE A N 1
ATOM 2250 C CA . ILE A 1 279 ? -16.872 -8.723 -2.058 1.00 81.00 279 ILE A CA 1
ATOM 2251 C C . ILE A 1 279 ? -18.317 -8.737 -2.535 1.00 81.00 279 ILE A C 1
ATOM 2253 O O . ILE A 1 279 ? -19.208 -8.435 -1.748 1.00 81.00 279 ILE A O 1
ATOM 2257 N N . LEU A 1 280 ? -18.572 -9.127 -3.787 1.00 82.69 280 LEU A N 1
ATOM 2258 C CA . LEU A 1 280 ? -19.943 -9.265 -4.283 1.00 82.69 280 LEU A CA 1
ATOM 2259 C C . LEU A 1 280 ? -20.766 -10.257 -3.454 1.00 82.69 280 LEU A C 1
ATOM 2261 O O . LEU A 1 280 ? -21.964 -10.057 -3.282 1.00 82.69 280 LEU A O 1
ATOM 2265 N N . LEU A 1 281 ? -20.131 -11.316 -2.946 1.00 82.25 281 LEU A N 1
ATOM 2266 C CA . LEU A 1 281 ? -20.812 -12.337 -2.154 1.00 82.25 281 LEU A CA 1
ATOM 2267 C C . LEU A 1 281 ? -21.095 -11.901 -0.711 1.00 82.25 281 LEU A C 1
ATOM 2269 O O . LEU A 1 281 ? -22.083 -12.363 -0.144 1.00 82.25 281 LEU A O 1
ATOM 2273 N N . PHE A 1 282 ? -20.250 -11.053 -0.114 1.00 79.19 282 PHE A N 1
ATOM 2274 C CA . PHE A 1 282 ? -20.326 -10.741 1.319 1.00 79.19 282 PHE A CA 1
ATOM 2275 C C . PHE A 1 282 ? -20.724 -9.292 1.650 1.00 79.19 282 PHE A C 1
ATOM 2277 O O . PHE A 1 282 ? -21.167 -9.060 2.769 1.00 79.19 282 PHE A O 1
ATOM 2284 N N . ILE A 1 283 ? -20.646 -8.348 0.696 1.00 73.31 283 ILE A N 1
ATOM 2285 C CA . ILE A 1 283 ? -20.956 -6.912 0.877 1.00 73.31 283 ILE A CA 1
ATOM 2286 C C . ILE A 1 283 ? -20.301 -6.381 2.165 1.00 73.31 283 ILE A C 1
ATOM 2288 O O . ILE A 1 283 ? -20.953 -6.016 3.141 1.00 73.31 283 ILE A O 1
ATOM 2292 N N . ASP A 1 284 ? -18.970 -6.397 2.182 1.00 80.56 284 ASP A N 1
ATOM 2293 C CA . ASP A 1 284 ? -18.208 -6.268 3.425 1.00 80.56 284 ASP A CA 1
ATOM 2294 C C . ASP A 1 284 ? -18.175 -4.841 4.011 1.00 80.56 284 ASP A C 1
ATOM 2296 O O . ASP A 1 284 ? -17.791 -4.691 5.170 1.00 80.56 284 ASP A O 1
ATOM 2300 N N . PHE A 1 285 ? -18.543 -3.785 3.268 1.00 87.00 285 PHE A N 1
ATOM 2301 C CA . PHE A 1 285 ? -18.455 -2.401 3.768 1.00 87.00 285 PHE A CA 1
ATOM 2302 C C . PHE A 1 285 ? -19.677 -1.992 4.595 1.00 87.00 285 PHE A C 1
ATOM 2304 O O . PHE A 1 285 ? -20.817 -2.287 4.235 1.00 87.00 285 PHE A O 1
ATOM 2311 N N . HIS A 1 286 ? -19.444 -1.204 5.650 1.00 88.50 286 HIS A N 1
ATOM 2312 C CA . HIS A 1 286 ? -20.508 -0.685 6.521 1.00 88.50 286 HIS A CA 1
ATOM 2313 C C . HIS A 1 286 ? -21.479 0.260 5.802 1.00 88.50 286 HIS A C 1
ATOM 2315 O O . HIS A 1 286 ? -22.629 0.402 6.211 1.00 88.50 286 HIS A O 1
ATOM 2321 N N . THR A 1 287 ? -21.027 0.935 4.740 1.00 89.88 287 THR A N 1
ATOM 2322 C CA . THR A 1 287 ? -21.842 1.899 3.992 1.00 89.88 287 THR A CA 1
ATOM 2323 C C . THR A 1 287 ? -22.157 1.390 2.588 1.00 89.88 287 THR A C 1
ATOM 2325 O O . THR A 1 287 ? -21.305 0.820 1.904 1.00 89.88 287 THR A O 1
ATOM 2328 N N . VAL A 1 288 ? -23.381 1.646 2.112 1.00 90.25 288 VAL A N 1
ATOM 2329 C CA . VAL A 1 288 ? -23.790 1.340 0.724 1.00 90.25 288 VAL A CA 1
ATOM 2330 C C . VAL A 1 288 ? -22.872 2.045 -0.276 1.00 90.25 288 VAL A C 1
ATOM 2332 O O . VAL A 1 288 ? -22.471 1.463 -1.279 1.00 90.25 288 VAL A O 1
ATOM 2335 N N . PHE A 1 289 ? -22.490 3.285 0.033 1.00 89.88 289 PHE A N 1
ATOM 2336 C CA . PHE A 1 289 ? -21.595 4.074 -0.802 1.00 89.88 289 PHE A CA 1
ATOM 2337 C C . PHE A 1 289 ? -20.178 3.481 -0.878 1.00 89.88 289 PHE A C 1
ATOM 2339 O O . PHE A 1 289 ? -19.622 3.406 -1.971 1.00 89.88 289 PHE A O 1
ATOM 2346 N N . GLY A 1 290 ? -19.624 2.987 0.238 1.00 88.88 290 GLY A N 1
ATOM 2347 C CA . GLY A 1 290 ? -18.337 2.281 0.252 1.00 88.88 290 GLY A CA 1
ATOM 2348 C C . GLY A 1 290 ? -18.356 1.016 -0.610 1.00 88.88 290 GLY A C 1
ATOM 2349 O O . GLY A 1 290 ? -17.472 0.826 -1.444 1.00 88.88 290 GLY A O 1
ATOM 2350 N N . ASN A 1 291 ? -19.420 0.208 -0.500 1.00 90.06 291 ASN A N 1
ATOM 2351 C CA . ASN A 1 291 ? -19.613 -0.966 -1.360 1.00 90.06 291 ASN A CA 1
ATOM 2352 C C . ASN A 1 291 ? -19.680 -0.579 -2.847 1.00 90.06 291 ASN A C 1
ATOM 2354 O O . ASN A 1 291 ? -18.989 -1.177 -3.670 1.00 90.06 291 ASN A O 1
ATOM 2358 N N . ALA A 1 292 ? -20.471 0.441 -3.195 1.00 91.44 292 ALA A N 1
ATOM 2359 C CA . ALA A 1 292 ? -20.630 0.895 -4.576 1.00 91.44 292 ALA A CA 1
ATOM 2360 C C . ALA A 1 292 ? -19.308 1.391 -5.187 1.00 91.44 292 ALA A C 1
ATOM 2362 O O . ALA A 1 292 ? -18.956 0.990 -6.297 1.00 91.44 292 ALA A O 1
ATOM 2363 N N . ILE A 1 293 ? -18.551 2.215 -4.452 1.00 90.69 293 ILE A N 1
ATOM 2364 C CA . ILE A 1 293 ? -17.240 2.709 -4.895 1.00 90.69 293 ILE A CA 1
ATOM 2365 C C . ILE A 1 293 ? -16.272 1.551 -5.111 1.00 90.69 293 ILE A C 1
ATOM 2367 O O . ILE A 1 293 ? -15.614 1.482 -6.149 1.00 90.69 293 ILE A O 1
ATOM 2371 N N . TYR A 1 294 ? -16.187 0.624 -4.156 1.00 88.94 294 TYR A N 1
ATOM 2372 C CA . TYR A 1 294 ? -15.251 -0.485 -4.267 1.00 88.94 294 TYR A CA 1
ATOM 2373 C C . TYR A 1 294 ? -15.585 -1.398 -5.454 1.00 88.94 294 TYR A C 1
ATOM 2375 O O . TYR A 1 294 ? -14.686 -1.798 -6.200 1.00 88.94 294 TYR A O 1
ATOM 2383 N N . ILE A 1 295 ? -16.870 -1.709 -5.658 1.00 91.31 295 ILE A N 1
ATOM 2384 C CA . ILE A 1 295 ? -17.355 -2.481 -6.812 1.00 91.31 295 ILE A CA 1
ATOM 2385 C C . ILE A 1 295 ? -16.969 -1.776 -8.111 1.00 91.31 295 ILE A C 1
ATOM 2387 O O . ILE A 1 295 ? -16.409 -2.415 -9.000 1.00 91.31 295 ILE A O 1
ATOM 2391 N N . TYR A 1 296 ? -17.208 -0.464 -8.203 1.00 92.56 296 TYR A N 1
ATOM 2392 C CA . TYR A 1 296 ? -16.863 0.323 -9.384 1.00 92.56 296 TYR A CA 1
ATOM 2393 C C . TYR A 1 296 ? -15.362 0.278 -9.686 1.00 92.56 296 TYR A C 1
ATOM 2395 O O . TYR A 1 296 ? -14.967 0.034 -10.822 1.00 92.56 296 TYR A O 1
ATOM 2403 N N . ILE A 1 297 ? -14.514 0.447 -8.671 1.00 91.69 297 ILE A N 1
ATOM 2404 C CA . ILE A 1 297 ? -13.055 0.420 -8.842 1.00 91.69 297 ILE A CA 1
ATOM 2405 C C . ILE A 1 297 ? -12.571 -0.970 -9.223 1.00 91.69 297 ILE A C 1
ATOM 2407 O O . ILE A 1 297 ? -11.723 -1.106 -10.096 1.00 91.69 297 ILE A O 1
ATOM 2411 N N . SER A 1 298 ? -13.119 -2.009 -8.603 1.00 90.75 298 SER A N 1
ATOM 2412 C CA . SER A 1 298 ? -12.770 -3.390 -8.934 1.00 90.75 298 SER A CA 1
ATOM 2413 C C . SER A 1 298 ? -13.149 -3.732 -10.370 1.00 90.75 298 SER A C 1
ATOM 2415 O O . SER A 1 298 ? -12.358 -4.334 -11.092 1.00 90.75 298 SER A O 1
ATOM 2417 N N . PHE A 1 299 ? -14.333 -3.301 -10.808 1.00 91.81 299 PHE A N 1
ATOM 2418 C CA . PHE A 1 299 ? -14.753 -3.435 -12.196 1.00 91.81 299 PHE A CA 1
ATOM 2419 C C . PHE A 1 299 ? -13.836 -2.645 -13.134 1.00 91.81 299 PHE A C 1
ATOM 2421 O O . PHE A 1 299 ? -13.381 -3.189 -14.139 1.00 91.81 299 PHE A O 1
ATOM 2428 N N . PHE A 1 300 ? -13.503 -1.400 -12.774 1.00 93.38 300 PHE A N 1
ATOM 2429 C CA . PHE A 1 300 ? -12.567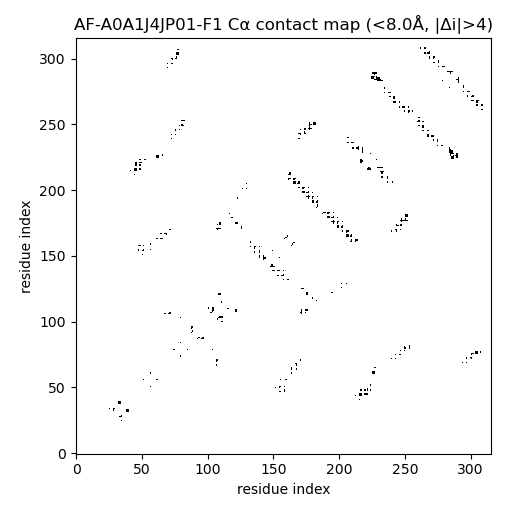 -0.573 -13.528 1.00 93.38 300 PHE A CA 1
ATOM 2430 C C . PHE A 1 300 ? -11.225 -1.290 -13.705 1.00 93.38 300 PHE A C 1
ATOM 2432 O O . PHE A 1 300 ? -10.812 -1.463 -14.845 1.00 93.38 300 PHE A O 1
ATOM 2439 N N . LEU A 1 301 ? -10.616 -1.802 -12.625 1.00 91.44 301 LEU A N 1
ATOM 2440 C CA . LEU A 1 301 ? -9.370 -2.581 -12.663 1.00 91.44 301 LEU A CA 1
ATOM 2441 C C . LEU A 1 301 ? -9.447 -3.758 -13.642 1.00 91.44 301 LEU A C 1
ATOM 2443 O O . LEU A 1 301 ? -8.512 -4.000 -14.400 1.00 91.44 301 LEU A O 1
ATOM 2447 N N . ILE A 1 302 ? -10.537 -4.526 -13.613 1.00 91.62 302 ILE A N 1
ATOM 2448 C CA . ILE A 1 302 ? -10.700 -5.695 -14.485 1.00 91.62 302 ILE A CA 1
ATOM 2449 C C . ILE A 1 302 ? -10.832 -5.245 -15.946 1.00 91.62 302 ILE A C 1
ATOM 2451 O O . ILE A 1 302 ? -10.139 -5.767 -16.819 1.00 91.62 302 ILE A O 1
ATOM 2455 N N . SER A 1 303 ? -11.684 -4.249 -16.204 1.00 91.56 303 SER A N 1
ATOM 2456 C CA . SER A 1 303 ? -11.958 -3.742 -17.552 1.00 91.56 303 SER A CA 1
ATOM 2457 C C . SER A 1 303 ? -10.736 -3.090 -18.204 1.00 91.56 303 SER A C 1
ATOM 2459 O O . SER A 1 303 ? -10.443 -3.366 -19.364 1.00 91.56 303 SER A O 1
ATOM 2461 N N . SER A 1 304 ? -9.976 -2.284 -17.461 1.00 90.81 304 SER A N 1
ATOM 2462 C CA . SER A 1 304 ? -8.792 -1.599 -17.976 1.00 90.81 304 SER A CA 1
ATOM 2463 C C . SER A 1 304 ? -7.677 -2.584 -18.321 1.00 90.81 304 SER A C 1
ATOM 2465 O O . SER A 1 304 ? -7.086 -2.457 -19.391 1.00 90.81 304 SER A O 1
ATOM 2467 N N . ASN A 1 305 ? -7.441 -3.612 -17.494 1.00 87.75 305 ASN A N 1
ATOM 2468 C CA . ASN A 1 305 ? -6.505 -4.691 -17.831 1.00 87.75 305 ASN A CA 1
ATOM 2469 C C . ASN A 1 305 ? -6.898 -5.389 -19.149 1.00 87.75 305 ASN A C 1
ATOM 2471 O O . ASN A 1 305 ? -6.019 -5.681 -19.959 1.00 87.75 305 ASN A O 1
ATOM 2475 N N . GLY A 1 306 ? -8.198 -5.605 -19.390 1.00 84.31 306 GLY A N 1
ATOM 2476 C CA . GLY A 1 306 ? -8.706 -6.148 -20.655 1.00 84.31 306 GLY A CA 1
ATOM 2477 C C . GLY A 1 306 ? -8.412 -5.240 -21.854 1.00 84.31 306 GLY A C 1
ATOM 2478 O O . GLY A 1 306 ? -7.834 -5.690 -22.839 1.00 84.31 306 GLY A O 1
ATOM 2479 N N . CYS A 1 307 ? -8.703 -3.941 -21.740 1.00 84.75 307 CYS A N 1
ATOM 2480 C CA . CYS A 1 307 ? -8.431 -2.973 -22.809 1.00 84.75 307 CYS A CA 1
ATOM 2481 C C . CYS A 1 307 ? -6.938 -2.895 -23.184 1.00 84.75 307 CYS A C 1
ATOM 2483 O O . CYS A 1 307 ? -6.603 -2.773 -24.363 1.00 84.75 307 CYS A O 1
ATOM 2485 N N . TYR A 1 308 ? -6.028 -2.963 -22.203 1.00 79.19 308 TYR A N 1
ATOM 2486 C CA . TYR A 1 308 ? -4.585 -2.966 -22.483 1.00 79.19 308 TYR A CA 1
ATOM 2487 C C . TYR A 1 308 ? -4.125 -4.246 -23.173 1.00 79.19 308 TYR A C 1
ATOM 2489 O O . TYR A 1 308 ? -3.272 -4.186 -24.060 1.00 79.19 308 TYR A O 1
ATOM 2497 N N . PHE A 1 309 ? -4.694 -5.388 -22.791 1.00 80.50 309 PHE A N 1
ATOM 2498 C CA . PHE A 1 309 ? -4.411 -6.657 -23.447 1.00 80.50 309 PHE A CA 1
ATOM 2499 C C . PHE A 1 309 ? -4.787 -6.607 -24.937 1.00 80.50 309 PHE A C 1
ATOM 2501 O O . PHE A 1 309 ? -3.963 -6.952 -25.788 1.00 80.50 309 PHE A O 1
ATOM 2508 N N . ASP A 1 310 ? -5.969 -6.073 -25.259 1.00 76.94 310 ASP A N 1
ATOM 2509 C CA . ASP A 1 310 ? -6.425 -5.897 -26.642 1.00 76.94 310 ASP A CA 1
ATOM 2510 C C . ASP A 1 310 ? -5.519 -4.941 -27.433 1.00 76.94 310 ASP A C 1
ATOM 2512 O O . ASP A 1 310 ? -5.134 -5.242 -28.565 1.00 76.94 310 ASP A O 1
ATOM 2516 N N . TYR A 1 311 ? -5.106 -3.818 -26.830 1.00 80.50 311 TYR A N 1
ATOM 2517 C CA . TYR A 1 311 ? -4.194 -2.863 -27.472 1.00 80.50 311 TYR A CA 1
ATOM 2518 C C . TYR A 1 311 ? -2.869 -3.514 -27.898 1.00 80.50 311 TYR A C 1
ATOM 2520 O O . TYR A 1 311 ? -2.383 -3.282 -29.008 1.00 80.50 311 TYR A O 1
ATOM 2528 N N . TYR A 1 312 ? -2.284 -4.353 -27.041 1.00 78.12 312 TYR A N 1
ATOM 2529 C CA . TYR A 1 312 ? -1.027 -5.030 -27.355 1.00 78.12 312 TYR A CA 1
ATOM 2530 C C . TYR A 1 312 ? -1.178 -6.165 -28.370 1.00 78.12 312 TYR A C 1
ATOM 2532 O O . TYR A 1 312 ? -0.240 -6.410 -29.132 1.00 78.12 312 TYR A O 1
ATOM 2540 N N . LEU A 1 313 ? -2.331 -6.840 -28.411 1.00 77.81 313 LEU A N 1
ATOM 2541 C CA . LEU A 1 313 ? -2.628 -7.819 -29.458 1.00 77.81 313 LEU A CA 1
ATOM 2542 C C . LEU A 1 313 ? -2.765 -7.157 -30.832 1.00 77.81 313 LEU A C 1
ATOM 2544 O O . LEU A 1 313 ? -2.236 -7.686 -31.803 1.00 77.81 313 LEU A O 1
ATOM 2548 N N . LEU A 1 314 ? -3.415 -5.992 -30.906 1.00 79.44 314 LEU A N 1
ATOM 2549 C CA . LEU A 1 314 ? -3.637 -5.256 -32.157 1.00 79.44 314 LEU A CA 1
ATOM 2550 C C . LEU A 1 314 ? -2.366 -4.632 -32.755 1.00 79.44 314 LEU A C 1
ATOM 2552 O O . LEU A 1 314 ? -2.363 -4.266 -33.927 1.00 79.44 314 LEU A O 1
ATOM 2556 N N . ARG A 1 315 ? -1.299 -4.469 -31.962 1.00 71.44 315 ARG A N 1
ATOM 2557 C CA . ARG A 1 315 ? -0.030 -3.863 -32.406 1.00 71.44 315 ARG A CA 1
ATOM 2558 C C . ARG A 1 315 ? 0.983 -4.887 -32.949 1.00 71.44 315 ARG A C 1
ATOM 2560 O O . ARG A 1 315 ? 2.077 -4.484 -33.341 1.00 71.44 315 ARG A O 1
ATOM 2567 N N . ARG A 1 316 ? 0.652 -6.182 -32.939 1.00 61.75 316 ARG A N 1
ATOM 2568 C CA . ARG A 1 316 ? 1.434 -7.245 -33.593 1.00 61.75 316 ARG A CA 1
ATOM 2569 C C . ARG A 1 316 ? 0.990 -7.435 -35.035 1.00 61.75 316 ARG A C 1
ATOM 2571 O O . ARG A 1 316 ? 1.890 -7.706 -35.856 1.00 61.75 316 ARG A O 1
#

Radius of gyration: 25.56 Å; Cα contacts (8 Å, |Δi|>4): 304; chains: 1; bounding box: 50×71×93 Å

Foldseek 3Di:
DDDDPDPDDPPVVVVVVVVVVVVVVCVVCVVVQNNDPVSVCLVVLLVLCVLQVVVDDPQVVQQVLVVLLLVLLLVLLVLLLACVLVVVVVDPCPPVNVVSQVSCCVQQVDRPPPPCLDCPVLLVVLVVLLVQLVVLVVVQVVVCVVPVDGDSVSSNVNCCSLARVLSSCLRNLLLQLLVLVLSCVVPVDPVSVVSNVVSVVSNVVSLVSNVVSLVSQLVHPDFDAHLQGWVDCVLVSQSSVLSSVLSSVSSVCSVDPPVVNLVSLVVSLVSLVVSLVVCVVPVTHPDPNSSVSSNVSSVSSNVSSVVVNVVVVVVD

Solvent-accessible surface area (backbone atoms only — not comparable to full-atom values): 17050 Å² total; per-residue (Å²): 138,83,82,80,81,73,81,82,76,57,67,64,64,60,50,52,53,52,51,53,49,50,53,50,49,53,49,49,24,56,78,66,46,62,72,45,79,61,48,66,46,46,60,55,54,42,49,42,52,61,58,39,58,66,70,53,71,62,63,68,59,55,52,51,52,47,53,49,38,52,49,45,57,45,49,57,42,68,48,75,88,40,64,72,56,52,54,46,60,73,39,91,52,61,65,65,41,51,54,52,40,51,52,37,39,70,59,35,61,38,78,74,54,88,80,63,83,72,56,60,69,52,49,52,56,55,48,51,55,50,50,51,45,52,48,43,52,52,46,54,54,52,46,28,74,74,64,78,46,80,61,74,70,60,41,49,52,38,50,46,34,41,55,52,48,25,57,50,44,36,50,28,30,17,42,51,21,14,50,24,48,42,50,24,72,76,67,66,47,76,66,30,54,55,47,25,56,50,22,49,52,51,29,53,52,34,50,50,45,27,44,50,48,42,53,52,50,41,70,36,94,63,85,70,89,47,68,83,27,32,70,52,42,63,51,60,48,48,49,54,50,51,49,26,51,50,44,26,44,49,39,57,38,68,78,47,64,73,69,54,45,51,53,51,42,52,53,50,30,53,54,44,49,53,41,42,53,56,41,74,76,62,61,37,35,79,34,73,65,26,41,52,52,51,52,52,46,43,48,47,34,39,52,42,33,49,54,54,52,50,55,60,61,76,75,109

pLDDT: mean 85.75, std 12.74, range [42.28, 98.56]